Protein AF-A0A840VDK4-F1 (afdb_monomer)

Organism: NCBI:txid1303579

Nearest PDB structures (foldseek):
  3ctb-assembly1_A  TM=1.395E-01  e=4.332E+00  Homo sapiens

Foldseek 3Di:
DCPPVQQVCQFLLNLLLVLAEVPSVVSCVQLVVQLVQVLVVVCVVCVVVVVCPCVLVVQLVVLQVQLVVCCVPPPVSNVVSNVRSVVSPCVVVVVLVVLCCQFQNDDDNPAADAADTDPHDPLSSVSVVLLLVQLLDPPHFWKWFADPVRDTDTDDSQQCRTNHNSQLSDPALVSQQSRQGPVRDRRSTGMGGPDRSVVSSVVSVRDHHYPPPPCPPPVDPLVVLLVVLVPDPVLLVQDLPDPVVQLLVLLVSSQVVQQVVPDPVSDTDDSVVCSVVSNVSSVVSCCVVCVPPD

Structure (mmCIF, N/CA/C/O backbone):
data_AF-A0A840VDK4-F1
#
_entry.id   AF-A0A840VDK4-F1
#
loop_
_atom_site.group_PDB
_atom_site.id
_atom_site.type_symbol
_atom_site.label_atom_id
_atom_site.label_alt_id
_atom_site.label_comp_id
_atom_site.label_asym_id
_atom_site.label_entity_id
_atom_site.label_seq_id
_atom_site.pdbx_PDB_ins_code
_atom_site.Cartn_x
_atom_site.Cartn_y
_atom_site.Cartn_z
_atom_site.occupancy
_atom_site.B_iso_or_equiv
_atom_site.auth_seq_id
_atom_site.auth_comp_id
_atom_site.auth_asym_id
_atom_site.auth_atom_id
_atom_site.pdbx_PDB_model_num
ATOM 1 N N . MET A 1 1 ? -23.536 -19.120 -14.860 1.00 36.28 1 MET A N 1
ATOM 2 C CA . MET A 1 1 ? -23.080 -19.216 -13.453 1.00 36.28 1 MET A CA 1
ATOM 3 C C . MET A 1 1 ? -21.930 -18.242 -13.252 1.00 36.28 1 MET A C 1
ATOM 5 O O . MET A 1 1 ? -20.946 -18.317 -13.976 1.00 36.28 1 MET A O 1
ATOM 9 N N . ASN A 1 2 ? -22.108 -17.269 -12.362 1.00 38.69 2 ASN A N 1
ATOM 10 C CA . ASN A 1 2 ? -21.309 -16.045 -12.277 1.00 38.69 2 ASN A CA 1
ATOM 11 C C . ASN A 1 2 ? -19.956 -16.293 -11.571 1.00 38.69 2 ASN A C 1
ATOM 13 O O . ASN A 1 2 ? -19.758 -15.888 -10.430 1.00 38.69 2 ASN A O 1
ATOM 17 N N . GLN A 1 3 ? -19.019 -16.987 -12.233 1.00 46.91 3 GLN A N 1
ATOM 18 C CA . GLN A 1 3 ? -17.675 -17.254 -11.685 1.00 46.91 3 GLN A CA 1
ATOM 19 C C . GLN A 1 3 ? -16.910 -15.969 -11.325 1.00 46.91 3 GLN A C 1
ATOM 21 O O . GLN A 1 3 ? -16.051 -16.002 -10.453 1.00 46.91 3 GLN A O 1
ATOM 26 N N . ASN A 1 4 ? -17.245 -14.833 -11.946 1.00 50.72 4 ASN A N 1
ATOM 27 C CA . ASN A 1 4 ? -16.586 -13.557 -11.676 1.00 50.72 4 ASN A CA 1
ATOM 28 C C . ASN A 1 4 ? -16.914 -12.978 -10.291 1.00 50.72 4 ASN A C 1
ATOM 30 O O . ASN A 1 4 ? -16.043 -12.349 -9.708 1.00 50.72 4 ASN A O 1
ATOM 34 N N . GLY A 1 5 ? -18.118 -13.205 -9.747 1.00 53.62 5 GLY A N 1
ATOM 35 C CA . GLY A 1 5 ? -18.492 -12.677 -8.426 1.00 53.62 5 GLY A CA 1
ATOM 36 C C . GLY A 1 5 ? -17.757 -13.389 -7.289 1.00 53.62 5 GLY A C 1
ATOM 37 O O . GLY A 1 5 ? -17.122 -12.753 -6.456 1.00 53.62 5 GLY A O 1
ATOM 38 N N . HIS A 1 6 ? -17.747 -14.723 -7.336 1.00 54.97 6 HIS A N 1
ATOM 39 C CA . HIS A 1 6 ? -17.102 -15.563 -6.322 1.00 54.97 6 HIS A CA 1
ATOM 40 C C . HIS A 1 6 ? -15.566 -15.433 -6.319 1.00 54.97 6 HIS A C 1
ATOM 42 O O . HIS A 1 6 ? -14.905 -15.681 -5.312 1.00 54.97 6 HIS A O 1
ATOM 48 N N . ASP A 1 7 ? -14.989 -15.058 -7.463 1.00 62.62 7 ASP A N 1
ATOM 49 C CA . ASP A 1 7 ? -13.547 -14.894 -7.656 1.00 62.62 7 ASP A CA 1
ATOM 50 C C . ASP A 1 7 ? -13.057 -13.479 -7.292 1.00 62.62 7 ASP A C 1
ATOM 52 O O . ASP A 1 7 ? -11.864 -13.282 -7.059 1.00 62.62 7 ASP A O 1
ATOM 56 N N . ASP A 1 8 ? -13.957 -12.494 -7.217 1.00 71.69 8 ASP A N 1
ATOM 57 C CA . ASP A 1 8 ? -13.653 -11.143 -6.724 1.00 71.69 8 ASP A CA 1
ATOM 58 C C . ASP A 1 8 ? -13.652 -11.086 -5.185 1.00 71.69 8 ASP A C 1
ATOM 60 O O . ASP A 1 8 ? -12.862 -10.359 -4.573 1.00 71.69 8 ASP A O 1
ATOM 64 N N . ASP A 1 9 ? -14.452 -11.953 -4.549 1.00 77.31 9 ASP A N 1
ATOM 65 C CA . ASP A 1 9 ? -14.437 -12.196 -3.099 1.00 77.31 9 ASP A CA 1
ATOM 66 C C . ASP A 1 9 ? -13.070 -12.680 -2.595 1.00 77.31 9 ASP A C 1
ATOM 68 O O . ASP A 1 9 ? -12.662 -12.343 -1.486 1.00 77.31 9 ASP A O 1
ATOM 72 N N . ARG A 1 10 ? -12.322 -13.414 -3.431 1.00 84.56 10 ARG A N 1
ATOM 73 C CA . ARG A 1 10 ? -10.979 -13.939 -3.117 1.00 84.56 10 ARG A CA 1
ATOM 74 C C . ARG A 1 10 ? -9.855 -12.917 -3.281 1.00 84.56 10 ARG A C 1
ATOM 76 O O . ARG A 1 10 ? -8.683 -13.264 -3.116 1.00 84.56 10 ARG A O 1
ATOM 83 N N . SER A 1 11 ? -10.171 -11.676 -3.652 1.00 88.81 11 SER A N 1
ATOM 84 C CA . SER A 1 11 ? -9.159 -10.632 -3.798 1.00 88.81 11 SER A CA 1
ATOM 85 C C . SER A 1 11 ? -8.563 -10.246 -2.441 1.00 88.81 11 SER A C 1
ATOM 87 O O . SER A 1 11 ? -9.279 -10.055 -1.457 1.00 88.81 11 SER A O 1
ATOM 89 N N . ILE A 1 12 ? -7.238 -10.069 -2.387 1.00 89.81 12 ILE A N 1
ATOM 90 C CA . ILE A 1 12 ? -6.549 -9.654 -1.150 1.00 89.81 12 ILE A CA 1
ATOM 91 C C . ILE A 1 12 ? -7.095 -8.309 -0.666 1.00 89.81 12 ILE A C 1
ATOM 93 O O . ILE A 1 12 ? -7.246 -8.102 0.533 1.00 89.81 12 ILE A O 1
ATOM 97 N N . ARG A 1 13 ? -7.450 -7.410 -1.593 1.00 90.31 13 ARG A N 1
ATOM 98 C CA . ARG A 1 13 ? -8.100 -6.142 -1.256 1.00 90.31 13 ARG A CA 1
ATOM 99 C C . ARG A 1 13 ? -9.381 -6.370 -0.462 1.00 90.31 13 ARG A C 1
ATOM 101 O O . ARG A 1 13 ? -9.550 -5.752 0.577 1.00 90.31 13 ARG A O 1
ATOM 108 N N . ARG A 1 14 ? -10.271 -7.249 -0.924 1.00 88.50 14 ARG A N 1
ATOM 109 C CA . ARG A 1 14 ? -11.550 -7.486 -0.250 1.00 88.50 14 ARG A CA 1
ATOM 110 C C . ARG A 1 14 ? -11.379 -8.172 1.100 1.00 88.50 14 ARG A C 1
ATOM 112 O O . ARG A 1 14 ? -12.051 -7.796 2.053 1.00 88.50 14 ARG A O 1
ATOM 119 N N . ILE A 1 15 ? -10.421 -9.091 1.204 1.00 88.88 15 ILE A N 1
ATOM 120 C CA . ILE A 1 15 ? -10.015 -9.682 2.486 1.00 88.88 15 ILE A CA 1
ATOM 121 C C . ILE A 1 15 ? -9.507 -8.589 3.439 1.00 88.88 15 ILE A C 1
ATOM 123 O O . ILE A 1 15 ? -9.946 -8.533 4.582 1.00 88.88 15 ILE A O 1
ATOM 127 N N . ALA A 1 16 ? -8.653 -7.675 2.967 1.00 89.56 16 ALA A N 1
ATOM 128 C CA . ALA A 1 16 ? -8.166 -6.553 3.768 1.00 89.56 16 ALA A CA 1
ATOM 129 C C . ALA A 1 16 ? -9.306 -5.640 4.241 1.00 89.56 16 ALA A C 1
ATOM 131 O O . ALA A 1 16 ? -9.338 -5.290 5.415 1.00 89.56 16 ALA A O 1
ATOM 132 N N . LEU A 1 17 ? -10.269 -5.314 3.370 1.00 89.56 17 LEU A N 1
ATOM 133 C CA . LEU A 1 17 ? -11.439 -4.510 3.739 1.00 89.56 17 LEU A CA 1
ATOM 134 C C . LEU A 1 17 ? -12.231 -5.152 4.884 1.00 89.56 17 LEU A C 1
ATOM 136 O O . LEU A 1 17 ? -12.482 -4.495 5.888 1.00 89.56 17 LEU A O 1
ATOM 140 N N . ARG A 1 18 ? -12.529 -6.453 4.773 1.00 87.50 18 ARG A N 1
ATOM 141 C CA . ARG A 1 18 ? -13.252 -7.214 5.806 1.00 87.50 18 ARG A CA 1
ATOM 142 C C . ARG A 1 18 ? -12.497 -7.334 7.130 1.00 87.50 18 ARG A C 1
ATOM 144 O O . ARG A 1 18 ? -13.116 -7.587 8.154 1.00 87.50 18 ARG A O 1
ATOM 151 N N . ILE A 1 19 ? -11.168 -7.227 7.113 1.00 88.69 19 ILE A N 1
ATOM 152 C CA . ILE A 1 19 ? -10.330 -7.273 8.320 1.00 88.69 19 ILE A CA 1
ATOM 153 C C . ILE A 1 19 ? -10.254 -5.897 8.987 1.00 88.69 19 ILE A C 1
ATOM 155 O O . ILE A 1 19 ? -10.159 -5.820 10.212 1.00 88.69 19 ILE A O 1
ATOM 159 N N . LEU A 1 20 ? -10.267 -4.822 8.195 1.00 85.12 20 LEU A N 1
ATOM 160 C CA . LEU A 1 20 ? -10.193 -3.452 8.694 1.00 85.12 20 LEU A CA 1
ATOM 161 C C . LEU A 1 20 ? -11.472 -3.082 9.450 1.00 85.12 20 LEU A C 1
ATOM 163 O O . LEU A 1 20 ? -11.401 -2.784 10.643 1.00 85.12 20 LEU A O 1
ATOM 167 N N . ASN A 1 21 ? -12.633 -3.191 8.799 1.00 82.38 21 ASN A N 1
ATOM 168 C CA . ASN A 1 21 ? -13.921 -2.804 9.375 1.00 82.38 21 ASN A CA 1
ATOM 169 C C . ASN A 1 21 ? -15.040 -3.770 8.938 1.00 82.38 21 ASN A C 1
ATOM 171 O O . ASN A 1 21 ? -14.968 -4.372 7.867 1.00 82.38 21 ASN A O 1
ATOM 175 N N . GLU A 1 22 ? -16.070 -3.930 9.775 1.00 78.88 22 GLU A N 1
ATOM 176 C CA . GLU A 1 22 ? -17.309 -4.624 9.388 1.00 78.88 22 GLU A CA 1
ATOM 177 C C . GLU A 1 22 ? -18.075 -3.837 8.311 1.00 78.88 22 GLU A C 1
ATOM 179 O O . GLU A 1 22 ? -18.712 -4.441 7.446 1.00 78.88 22 GLU A O 1
ATOM 184 N N . ASP A 1 23 ? -17.990 -2.503 8.341 1.00 79.50 23 ASP A N 1
ATOM 185 C CA . ASP A 1 23 ? -18.499 -1.635 7.283 1.00 79.50 23 ASP A CA 1
ATOM 186 C C . ASP A 1 23 ? -17.480 -1.560 6.134 1.00 79.50 23 ASP A C 1
ATOM 188 O O . ASP A 1 23 ? -16.422 -0.931 6.247 1.00 79.50 23 ASP A O 1
ATOM 192 N N . GLU A 1 24 ? -17.789 -2.226 5.014 1.00 78.62 24 GLU A N 1
ATOM 193 C CA . GLU A 1 24 ? -16.913 -2.231 3.840 1.00 78.62 24 GLU A CA 1
ATOM 194 C C . GLU A 1 24 ? -16.662 -0.815 3.292 1.00 78.62 24 GLU A C 1
ATOM 196 O O . GLU A 1 24 ? -15.597 -0.599 2.714 1.00 78.62 24 GLU A O 1
ATOM 201 N N . ASP A 1 25 ? -17.586 0.139 3.444 1.00 79.12 25 ASP A N 1
ATOM 202 C CA . ASP A 1 25 ? -17.423 1.487 2.887 1.00 79.12 25 ASP A CA 1
ATOM 203 C C . ASP A 1 25 ? -16.437 2.322 3.713 1.00 79.12 25 ASP A C 1
ATOM 205 O O . ASP A 1 25 ? -15.546 2.960 3.148 1.00 79.12 25 ASP A O 1
ATOM 209 N N . GLU A 1 26 ? -16.505 2.227 5.042 1.00 78.00 26 GLU A N 1
ATOM 210 C CA . GLU A 1 26 ? -15.540 2.866 5.947 1.00 78.00 26 GLU A CA 1
ATOM 211 C C . GLU A 1 26 ? -14.143 2.242 5.792 1.00 78.00 26 GLU A C 1
ATOM 213 O O . GLU A 1 26 ? -13.147 2.955 5.649 1.00 78.00 26 GLU A O 1
ATOM 218 N N . ALA A 1 27 ? -14.062 0.907 5.696 1.00 83.19 27 ALA A N 1
ATOM 219 C CA . ALA A 1 27 ? -12.805 0.222 5.392 1.00 83.19 27 ALA A CA 1
ATOM 220 C C . ALA A 1 27 ? -12.217 0.660 4.042 1.00 83.19 27 ALA A C 1
ATOM 222 O O . ALA A 1 27 ? -10.995 0.745 3.893 1.00 83.19 27 ALA A O 1
ATOM 223 N N . ARG A 1 28 ? -13.065 0.911 3.033 1.00 85.88 28 ARG A N 1
ATOM 224 C CA . ARG A 1 28 ? -12.618 1.393 1.718 1.00 85.88 28 ARG A CA 1
ATOM 225 C C . ARG A 1 28 ? -12.066 2.798 1.815 1.00 85.88 28 ARG A C 1
ATOM 227 O O . ARG A 1 28 ? -11.032 3.050 1.203 1.00 85.88 28 ARG A O 1
ATOM 234 N N . GLU A 1 29 ? -12.735 3.688 2.533 1.00 83.81 29 GLU A N 1
ATOM 235 C CA . GLU A 1 29 ? -12.277 5.061 2.723 1.00 83.81 29 GLU A CA 1
ATOM 236 C C . GLU A 1 29 ? -10.923 5.092 3.439 1.00 83.81 29 GLU A C 1
ATOM 238 O O . GLU A 1 29 ? -9.973 5.677 2.917 1.00 83.81 29 GLU A O 1
ATOM 243 N N . GLU A 1 30 ? -10.792 4.368 4.554 1.00 82.81 30 GLU A N 1
ATOM 244 C CA . GLU A 1 30 ? -9.543 4.289 5.312 1.00 82.81 30 GLU A CA 1
ATOM 245 C C . GLU A 1 30 ? -8.408 3.685 4.474 1.00 82.81 30 GLU A C 1
ATOM 247 O O . GLU A 1 30 ? -7.331 4.274 4.349 1.00 82.81 30 GLU A O 1
ATOM 252 N N . LEU A 1 31 ? -8.651 2.539 3.827 1.00 88.50 31 LEU A N 1
ATOM 253 C CA . LEU A 1 31 ? -7.648 1.885 2.990 1.00 88.50 31 LEU A CA 1
ATOM 254 C C . LEU A 1 31 ? -7.236 2.765 1.805 1.00 88.50 31 LEU A C 1
ATOM 256 O O . LEU A 1 31 ? -6.051 2.846 1.481 1.00 88.50 31 LEU A O 1
ATOM 260 N N . ASN A 1 32 ? -8.192 3.426 1.151 1.00 89.81 32 ASN A N 1
ATOM 261 C CA . ASN A 1 32 ? -7.889 4.326 0.046 1.00 89.81 32 ASN A CA 1
ATOM 262 C C . ASN A 1 32 ? -7.089 5.535 0.538 1.00 89.81 32 ASN A C 1
ATOM 264 O O . ASN A 1 32 ? -6.129 5.898 -0.129 1.00 89.81 32 ASN A O 1
ATOM 268 N N . ASN A 1 33 ? -7.408 6.119 1.698 1.00 86.31 33 ASN A N 1
ATOM 269 C CA . ASN A 1 33 ? -6.654 7.242 2.259 1.00 86.31 33 ASN A CA 1
ATOM 270 C C . ASN A 1 33 ? -5.188 6.868 2.541 1.00 86.31 33 ASN A C 1
ATOM 272 O O . ASN A 1 33 ? -4.270 7.595 2.153 1.00 86.31 33 ASN A O 1
ATOM 276 N N . ILE A 1 34 ? -4.951 5.687 3.124 1.00 88.50 34 ILE A N 1
ATOM 277 C CA . ILE A 1 34 ? -3.597 5.153 3.337 1.00 88.50 34 ILE A CA 1
ATOM 278 C C . ILE A 1 34 ? -2.874 4.991 1.996 1.00 88.50 34 ILE A C 1
ATOM 280 O O . ILE A 1 34 ? -1.733 5.428 1.837 1.00 88.50 34 ILE A O 1
ATOM 284 N N . ILE A 1 35 ? -3.534 4.376 1.012 1.00 89.56 35 ILE A N 1
ATOM 285 C CA . ILE A 1 35 ? -2.950 4.128 -0.309 1.00 89.56 35 ILE A CA 1
ATOM 286 C C . ILE A 1 35 ? -2.654 5.435 -1.038 1.00 89.56 35 ILE A C 1
ATOM 288 O O . ILE A 1 35 ? -1.570 5.547 -1.594 1.00 89.56 35 ILE A O 1
ATOM 292 N N . TYR A 1 36 ? -3.563 6.410 -1.015 1.00 88.06 36 TYR A N 1
ATOM 293 C CA . TYR A 1 36 ? -3.369 7.717 -1.639 1.00 88.06 36 TYR A CA 1
ATOM 294 C C . TYR A 1 36 ? -2.237 8.489 -0.978 1.00 88.06 36 TYR A C 1
ATOM 296 O O . TYR A 1 36 ? -1.411 9.063 -1.674 1.00 88.06 36 TYR A O 1
ATOM 304 N N . SER A 1 37 ? -2.141 8.446 0.349 1.00 85.69 37 SER A N 1
ATOM 305 C CA . SER A 1 37 ? -1.054 9.103 1.076 1.00 85.69 37 SER A CA 1
ATOM 306 C C . SER A 1 37 ? 0.307 8.485 0.726 1.00 85.69 37 SER A C 1
ATOM 308 O O . SER A 1 37 ? 1.290 9.192 0.498 1.00 85.69 37 SER A O 1
ATOM 310 N N . VAL A 1 38 ? 0.374 7.152 0.625 1.00 85.75 38 VAL A N 1
ATOM 311 C CA . VAL A 1 38 ? 1.584 6.450 0.173 1.00 85.75 38 VAL A CA 1
ATOM 312 C C . VAL A 1 38 ? 1.862 6.741 -1.299 1.00 85.75 38 VAL A C 1
ATOM 314 O O . VAL A 1 38 ? 3.006 7.023 -1.646 1.00 85.75 38 VAL A O 1
ATOM 317 N N . GLU A 1 39 ? 0.842 6.710 -2.154 1.00 86.12 39 GLU A N 1
ATOM 318 C CA . GLU A 1 39 ? 0.943 7.041 -3.571 1.00 86.12 39 GLU A CA 1
ATOM 319 C C . GLU A 1 39 ? 1.494 8.448 -3.761 1.00 86.12 39 GLU A C 1
ATOM 321 O O . GLU A 1 39 ? 2.455 8.580 -4.500 1.00 86.12 39 GLU A O 1
ATOM 326 N N . ASP A 1 40 ? 0.975 9.460 -3.074 1.00 85.25 40 ASP A N 1
ATOM 327 C CA . ASP A 1 40 ? 1.432 10.847 -3.179 1.00 85.25 40 ASP A CA 1
ATOM 328 C C . ASP A 1 40 ? 2.905 10.989 -2.760 1.00 85.25 40 ASP A C 1
ATOM 330 O O . ASP A 1 40 ? 3.743 11.506 -3.506 1.00 85.25 40 ASP A O 1
ATOM 334 N N . SER A 1 41 ? 3.281 10.382 -1.627 1.00 81.38 41 SER A N 1
ATOM 335 C CA . SER A 1 41 ? 4.678 10.360 -1.167 1.00 81.38 41 SER A CA 1
ATOM 336 C C . SER A 1 41 ? 5.625 9.671 -2.163 1.00 81.38 41 SER A C 1
ATOM 338 O O . SER A 1 41 ? 6.776 10.080 -2.362 1.00 81.38 41 SER A O 1
ATOM 340 N N . VAL A 1 42 ? 5.132 8.621 -2.822 1.00 81.69 42 VAL A N 1
ATOM 341 C CA . VAL A 1 42 ? 5.838 7.878 -3.862 1.00 81.69 42 VAL A CA 1
ATOM 342 C C . VAL A 1 42 ? 5.854 8.672 -5.164 1.00 81.69 42 VAL A C 1
ATOM 344 O O . VAL A 1 42 ? 6.875 8.678 -5.847 1.00 81.69 42 VAL A O 1
ATOM 347 N N . GLN A 1 43 ? 4.777 9.364 -5.517 1.00 74.00 43 GLN A N 1
ATOM 348 C CA . GLN A 1 43 ? 4.641 10.179 -6.716 1.00 74.00 43 GLN A CA 1
ATOM 349 C C . GLN A 1 43 ? 5.633 11.332 -6.699 1.00 74.00 43 GLN A C 1
ATOM 351 O O . GLN A 1 43 ? 6.337 11.506 -7.680 1.00 74.00 43 GLN A O 1
ATOM 356 N N . LEU A 1 44 ? 5.827 12.022 -5.577 1.00 66.62 44 LEU A N 1
ATOM 357 C CA . LEU A 1 44 ? 6.891 13.026 -5.429 1.00 66.62 44 LEU A CA 1
ATOM 358 C C . LEU A 1 44 ? 8.290 12.456 -5.724 1.00 66.62 44 LEU A C 1
ATOM 360 O O . LEU A 1 44 ? 9.097 13.068 -6.426 1.00 66.62 44 LEU A O 1
ATOM 364 N N . ARG A 1 45 ? 8.575 11.240 -5.244 1.00 69.50 45 ARG A N 1
ATOM 365 C CA . ARG A 1 45 ? 9.861 10.563 -5.473 1.00 69.50 45 ARG A CA 1
ATOM 366 C C . ARG A 1 45 ? 9.977 9.972 -6.882 1.00 69.50 45 ARG A C 1
ATOM 368 O O . ARG A 1 45 ? 11.081 9.897 -7.414 1.00 69.50 45 ARG A O 1
ATOM 375 N N . THR A 1 46 ? 8.866 9.550 -7.482 1.00 64.19 46 THR A N 1
ATOM 376 C CA . THR A 1 46 ? 8.792 8.961 -8.830 1.00 64.19 46 THR A CA 1
ATOM 377 C C . THR A 1 46 ? 8.603 9.996 -9.927 1.00 64.19 46 THR A C 1
ATOM 379 O O . THR A 1 46 ? 8.969 9.698 -11.054 1.00 64.19 46 THR A O 1
ATOM 382 N N . ALA A 1 47 ? 8.142 11.212 -9.631 1.00 58.62 47 ALA A N 1
ATOM 383 C CA . ALA A 1 47 ? 8.039 12.332 -10.565 1.00 58.62 47 ALA A CA 1
ATOM 384 C C . ALA A 1 47 ? 9.415 12.681 -11.140 1.00 58.62 47 ALA A C 1
ATOM 386 O O . ALA A 1 47 ? 9.557 12.911 -12.339 1.00 58.62 47 ALA A O 1
ATOM 387 N N . VAL A 1 48 ? 10.454 12.573 -10.305 1.00 55.03 48 VAL A N 1
ATOM 388 C CA . VAL A 1 48 ? 11.859 12.668 -10.720 1.00 55.03 48 VAL A CA 1
ATOM 389 C C . VAL A 1 48 ? 12.232 11.608 -11.765 1.00 55.03 48 VAL A C 1
ATOM 391 O O . VAL A 1 48 ? 13.114 11.873 -12.568 1.00 55.03 48 VAL A O 1
ATOM 394 N N . TYR A 1 49 ? 11.563 10.446 -11.782 1.00 53.16 49 TYR A N 1
ATOM 395 C CA . TYR A 1 49 ? 11.831 9.308 -12.676 1.00 53.16 49 TYR A CA 1
ATOM 396 C C . TYR A 1 49 ? 10.823 9.157 -13.840 1.00 53.16 49 TYR A C 1
ATOM 398 O O . TYR A 1 49 ? 11.155 8.558 -14.864 1.00 53.16 49 TYR A O 1
ATOM 406 N N . SER A 1 50 ? 9.592 9.669 -13.715 1.00 54.16 50 SER A N 1
ATOM 407 C CA . SER A 1 50 ? 8.528 9.565 -14.727 1.00 54.16 50 SER A CA 1
ATOM 408 C C . SER A 1 50 ? 8.685 10.611 -15.832 1.00 54.16 50 SER A C 1
ATOM 410 O O . SER A 1 50 ? 8.542 10.271 -17.007 1.00 54.16 50 SER A O 1
ATOM 412 N N . TRP A 1 51 ? 9.116 11.831 -15.488 1.00 47.34 51 TRP A N 1
ATOM 413 C CA . TRP A 1 51 ? 9.566 12.842 -16.458 1.00 47.34 51 TRP A CA 1
ATOM 414 C C . TRP A 1 51 ? 10.825 12.407 -17.216 1.00 47.34 51 TRP A C 1
ATOM 416 O O . TRP A 1 51 ? 11.125 12.912 -18.297 1.00 47.34 51 TRP A O 1
ATOM 426 N N . SER A 1 52 ? 11.548 11.421 -16.689 1.00 55.06 52 SER A N 1
ATOM 427 C CA . SER A 1 52 ? 12.758 10.903 -17.306 1.00 55.06 52 SER A CA 1
ATOM 428 C C . SER A 1 52 ? 12.500 9.885 -18.412 1.00 55.06 52 SER A C 1
ATOM 430 O O . SER A 1 52 ? 13.414 9.609 -19.170 1.00 55.06 52 SER A O 1
ATOM 432 N N . PHE A 1 53 ? 11.305 9.299 -18.548 1.00 59.59 53 PHE A N 1
ATOM 433 C CA . PHE A 1 53 ? 11.076 8.244 -19.546 1.00 59.59 53 PHE A CA 1
ATOM 434 C C . PHE A 1 53 ? 11.274 8.711 -21.006 1.00 59.59 53 PHE A C 1
ATOM 436 O O . PHE A 1 53 ? 12.018 8.050 -21.732 1.00 59.59 53 PHE A O 1
ATOM 443 N N . PRO A 1 54 ? 10.706 9.853 -21.456 1.00 61.53 54 PRO A N 1
ATOM 444 C CA . PRO A 1 54 ? 11.026 10.397 -22.777 1.00 61.53 54 PRO A CA 1
ATOM 445 C C . PRO A 1 54 ? 12.489 10.852 -22.869 1.00 61.53 54 PRO A C 1
ATOM 447 O O . PRO A 1 54 ? 13.139 10.586 -23.872 1.00 61.53 54 PRO A O 1
ATOM 450 N N . VAL A 1 55 ? 13.054 11.437 -21.808 1.00 66.50 55 VAL A N 1
ATOM 451 C CA . VAL A 1 55 ? 14.478 11.825 -21.730 1.00 66.50 55 VAL A CA 1
ATOM 452 C C . VAL A 1 55 ? 15.393 10.602 -21.939 1.00 66.50 55 VAL A C 1
ATOM 454 O O . VAL A 1 55 ? 16.338 10.646 -22.722 1.00 66.50 55 VAL A O 1
ATOM 457 N N . PHE A 1 56 ? 15.073 9.465 -21.329 1.00 69.25 56 PHE A N 1
ATOM 458 C CA . PHE A 1 56 ? 15.835 8.221 -21.426 1.00 69.25 56 PHE A CA 1
ATOM 459 C C . PHE A 1 56 ? 15.757 7.541 -22.788 1.00 69.25 56 PHE A C 1
ATOM 461 O O . PHE A 1 56 ? 16.568 6.663 -23.052 1.00 69.25 56 PHE A O 1
ATOM 468 N N . ILE A 1 57 ? 14.802 7.901 -23.642 1.00 74.75 57 ILE A N 1
ATOM 469 C CA . ILE A 1 57 ? 14.704 7.356 -25.002 1.00 74.75 57 ILE A CA 1
ATOM 470 C C . ILE A 1 57 ? 15.276 8.361 -26.002 1.00 74.75 57 ILE A C 1
ATOM 472 O O . ILE A 1 57 ? 16.065 7.993 -26.870 1.00 74.75 57 ILE A O 1
ATOM 476 N N . ILE A 1 58 ? 14.927 9.638 -25.846 1.00 83.12 58 ILE A N 1
ATOM 477 C CA . ILE A 1 58 ? 15.285 10.709 -26.774 1.00 83.12 58 ILE A CA 1
ATOM 478 C C . ILE A 1 58 ? 16.781 11.020 -26.702 1.00 83.12 58 ILE A C 1
ATOM 480 O O . ILE A 1 58 ? 17.418 11.089 -27.748 1.00 83.12 58 ILE A O 1
ATOM 484 N N . PHE A 1 59 ? 17.372 11.170 -25.509 1.00 83.62 59 PHE A N 1
ATOM 485 C CA . PHE A 1 59 ? 18.783 11.562 -25.400 1.00 83.62 59 PHE A CA 1
ATOM 486 C C . PHE A 1 59 ? 19.762 10.480 -25.879 1.00 83.62 59 PHE A C 1
ATOM 488 O O . PHE A 1 59 ? 20.650 10.829 -26.657 1.00 83.62 59 PHE A O 1
ATOM 495 N N . PRO A 1 60 ? 19.621 9.183 -25.524 1.00 85.12 60 PRO A N 1
ATOM 496 C CA . PRO A 1 60 ? 20.464 8.150 -26.121 1.00 85.12 60 PRO A CA 1
ATOM 497 C C . PRO A 1 60 ? 20.302 8.076 -27.637 1.00 85.12 60 PRO A C 1
ATOM 499 O O . PRO A 1 60 ? 21.301 8.046 -28.344 1.00 85.12 60 PRO A O 1
ATOM 502 N N . ALA A 1 61 ? 19.067 8.107 -28.151 1.00 86.94 61 ALA A N 1
ATOM 503 C CA . ALA A 1 61 ? 18.829 8.052 -29.592 1.00 86.94 61 ALA A CA 1
ATOM 504 C C . ALA A 1 61 ? 19.456 9.253 -30.319 1.00 86.94 61 ALA A C 1
ATOM 506 O O . ALA A 1 61 ? 20.125 9.078 -31.336 1.00 86.94 61 ALA A O 1
ATOM 507 N N . LEU A 1 62 ? 19.307 10.460 -29.767 1.00 90.56 62 LEU A N 1
ATOM 508 C CA . LEU A 1 62 ? 19.900 11.682 -30.303 1.00 90.56 62 LEU A CA 1
ATOM 509 C C . LEU A 1 62 ? 21.433 11.611 -30.306 1.00 90.56 62 LEU A C 1
ATOM 511 O O . LEU A 1 62 ? 22.052 11.874 -31.335 1.00 90.56 62 LEU A O 1
ATOM 515 N N . PHE A 1 63 ? 22.053 11.225 -29.186 1.00 90.06 63 PHE A N 1
ATOM 516 C CA . PHE A 1 63 ? 23.508 11.083 -29.105 1.00 90.06 63 PHE A CA 1
ATOM 517 C C . PHE A 1 63 ? 24.036 9.983 -30.023 1.00 90.06 63 PHE A C 1
ATOM 519 O O . PHE A 1 63 ? 25.112 10.132 -30.592 1.00 90.06 63 PHE A O 1
ATOM 526 N N . TRP A 1 64 ? 23.273 8.913 -30.229 1.00 90.50 64 TRP A N 1
ATOM 527 C CA . TRP A 1 64 ? 23.639 7.858 -31.163 1.00 90.50 64 TRP A CA 1
ATOM 528 C C . TRP A 1 64 ? 23.621 8.346 -32.620 1.00 90.50 64 TRP A C 1
ATOM 530 O O . TRP A 1 64 ? 24.575 8.108 -33.359 1.00 90.50 64 TRP A O 1
ATOM 540 N N . VAL A 1 65 ? 22.599 9.115 -33.016 1.00 90.50 65 VAL A N 1
ATOM 541 C CA . VAL A 1 65 ? 22.540 9.759 -34.342 1.00 90.50 65 VAL A CA 1
ATOM 542 C C . VAL A 1 65 ? 23.699 10.745 -34.530 1.00 90.50 65 VAL A C 1
ATOM 544 O O . VAL A 1 65 ? 24.352 10.727 -35.574 1.00 90.50 65 VAL A O 1
ATOM 547 N N . LEU A 1 66 ? 24.003 11.557 -33.511 1.00 90.25 66 LEU A N 1
ATOM 548 C CA . LEU A 1 66 ? 25.142 12.482 -33.525 1.00 90.25 66 LEU A CA 1
ATOM 549 C C . LEU A 1 66 ? 26.489 11.753 -33.596 1.00 90.25 66 LEU A C 1
ATOM 551 O O . LEU A 1 66 ? 27.407 12.232 -34.257 1.00 90.25 66 LEU A O 1
ATOM 555 N N . ALA A 1 67 ? 26.626 10.590 -32.957 1.00 89.75 67 ALA A N 1
ATOM 556 C CA . ALA A 1 67 ? 27.841 9.781 -33.027 1.00 89.75 67 ALA A CA 1
ATOM 557 C C . ALA A 1 67 ? 28.100 9.271 -34.453 1.00 89.75 67 ALA A C 1
ATOM 559 O O . ALA A 1 67 ? 29.221 9.368 -34.950 1.00 89.75 67 ALA A O 1
ATOM 560 N N . ILE A 1 68 ? 27.056 8.790 -35.136 1.00 89.19 68 ILE A N 1
ATOM 561 C CA . ILE A 1 68 ? 27.154 8.295 -36.517 1.00 89.19 68 ILE A CA 1
ATOM 562 C C . ILE A 1 68 ? 27.499 9.431 -37.483 1.00 89.19 68 ILE A C 1
ATOM 564 O O . ILE A 1 68 ? 28.398 9.275 -38.308 1.00 89.19 68 ILE A O 1
ATOM 568 N N . SER A 1 69 ? 26.827 10.580 -37.365 1.00 87.12 69 SER A N 1
ATOM 569 C CA . SER A 1 69 ? 27.059 11.725 -38.254 1.00 87.12 69 SER A CA 1
ATOM 570 C C . SER A 1 69 ? 28.408 12.406 -38.023 1.00 87.12 69 SER A C 1
ATOM 572 O O . SER A 1 69 ? 29.006 12.936 -38.955 1.00 87.12 69 SER A O 1
ATOM 574 N N . SER A 1 70 ? 28.923 12.389 -36.792 1.00 87.44 70 SER A N 1
ATOM 575 C CA . SER A 1 70 ? 30.231 12.972 -36.482 1.00 87.44 70 SER A CA 1
ATOM 576 C C . SER A 1 70 ? 31.393 12.030 -36.775 1.00 87.44 70 SER A C 1
ATOM 578 O O . SER A 1 70 ? 32.494 12.522 -37.004 1.00 87.44 70 SER A O 1
ATOM 580 N N . TRP A 1 71 ? 31.187 10.711 -36.870 1.00 82.44 71 TRP A N 1
ATOM 581 C CA . TRP A 1 71 ? 32.258 9.779 -37.248 1.00 82.44 71 TRP A CA 1
ATOM 582 C C . TRP A 1 71 ? 32.835 10.049 -38.639 1.00 82.44 71 TRP A C 1
ATOM 584 O O . TRP A 1 71 ? 34.026 9.822 -38.853 1.00 82.44 71 TRP A O 1
ATOM 594 N N . THR A 1 72 ? 32.016 10.566 -39.558 1.00 82.12 72 THR A N 1
ATOM 595 C CA . THR A 1 72 ? 32.448 10.957 -40.907 1.00 82.12 72 THR A CA 1
ATOM 596 C C . THR A 1 72 ? 33.219 12.279 -40.934 1.00 82.12 72 THR A C 1
ATOM 598 O O . THR A 1 72 ? 33.935 12.532 -41.895 1.00 82.12 72 THR A O 1
ATOM 601 N N . LEU A 1 73 ? 33.085 13.119 -39.900 1.00 81.44 73 LEU A N 1
ATOM 602 C CA . LEU A 1 73 ? 33.704 14.449 -39.809 1.00 81.44 73 LEU A CA 1
ATOM 603 C C . LEU A 1 73 ? 34.931 14.447 -38.885 1.00 81.44 73 LEU A C 1
ATOM 605 O O . LEU A 1 73 ? 36.026 14.821 -39.291 1.00 81.44 73 LEU A O 1
ATOM 609 N N . LEU A 1 74 ? 34.752 14.014 -37.635 1.00 87.75 74 LEU A N 1
ATOM 610 C CA . LEU A 1 74 ? 35.780 13.935 -36.601 1.00 87.75 74 LEU A CA 1
ATOM 611 C C . LEU A 1 74 ? 35.549 12.710 -35.710 1.00 87.75 74 LEU A C 1
ATOM 613 O O . LEU A 1 74 ? 34.624 12.648 -34.898 1.00 87.75 74 LEU A O 1
ATOM 617 N N . ARG A 1 75 ? 36.484 11.760 -35.781 1.00 85.00 75 ARG A N 1
ATOM 618 C CA . ARG A 1 75 ? 36.419 10.495 -35.036 1.00 85.00 75 ARG A CA 1
ATOM 619 C C . ARG A 1 75 ? 36.375 10.672 -33.512 1.00 85.00 75 ARG A C 1
ATOM 621 O O . ARG A 1 75 ? 35.753 9.868 -32.824 1.00 85.00 75 ARG A O 1
ATOM 628 N N . THR A 1 76 ? 37.006 11.720 -32.982 1.00 88.75 76 THR A N 1
ATOM 629 C CA . THR A 1 76 ? 36.995 12.056 -31.547 1.00 88.75 76 THR A CA 1
ATOM 630 C C . THR A 1 76 ? 35.612 12.485 -31.062 1.00 88.75 76 THR A C 1
ATOM 632 O O . THR A 1 76 ? 35.160 11.995 -30.030 1.00 88.75 76 THR A O 1
ATOM 635 N N . LEU A 1 77 ? 34.912 13.334 -31.822 1.00 85.81 77 LEU A N 1
ATOM 636 C CA . LEU A 1 77 ? 33.544 13.761 -31.509 1.00 85.81 77 LEU A CA 1
ATOM 637 C C . LEU A 1 77 ? 32.563 12.582 -31.568 1.00 85.81 77 LEU A C 1
ATOM 639 O O . LEU A 1 77 ? 31.759 12.423 -30.651 1.00 85.81 77 LEU A O 1
ATOM 643 N N . GLY A 1 78 ? 32.708 11.702 -32.566 1.00 86.38 78 GLY A N 1
ATOM 644 C CA . GLY A 1 78 ? 31.923 10.464 -32.664 1.00 86.38 78 GLY A CA 1
ATOM 645 C C . GLY A 1 78 ? 32.048 9.579 -31.425 1.00 86.38 78 GLY A C 1
ATOM 646 O O . GLY A 1 78 ? 31.043 9.153 -30.857 1.00 86.38 78 GLY A O 1
ATOM 647 N N . ASN A 1 79 ? 33.275 9.378 -30.936 1.00 90.12 79 ASN A N 1
ATOM 648 C CA . ASN A 1 79 ? 33.519 8.589 -29.727 1.00 90.12 79 ASN A CA 1
ATOM 649 C C . ASN A 1 79 ? 32.914 9.232 -28.464 1.00 90.12 79 ASN A C 1
ATOM 651 O O . ASN A 1 79 ? 32.390 8.513 -27.613 1.00 90.12 79 ASN A O 1
ATOM 655 N N . ILE A 1 80 ? 32.960 10.565 -28.336 1.00 90.75 80 ILE A N 1
ATOM 656 C CA . ILE A 1 80 ? 32.366 11.287 -27.196 1.00 90.75 80 ILE A CA 1
ATOM 657 C C . ILE A 1 80 ? 30.844 11.117 -27.190 1.00 90.75 80 ILE A C 1
ATOM 659 O O . ILE A 1 80 ? 30.275 10.739 -26.166 1.00 90.75 80 ILE A O 1
ATOM 663 N N . PHE A 1 81 ? 30.174 11.342 -28.324 1.00 90.06 81 PHE A N 1
ATOM 664 C CA . PHE A 1 81 ? 28.721 11.171 -28.414 1.00 90.06 81 PHE A CA 1
ATOM 665 C C . PHE A 1 81 ? 28.292 9.719 -28.191 1.00 90.06 81 PHE A C 1
ATOM 667 O O . PHE A 1 81 ? 27.300 9.469 -27.507 1.00 90.06 81 PHE A O 1
ATOM 674 N N . PHE A 1 82 ? 29.071 8.754 -28.684 1.00 89.06 82 PHE A N 1
ATOM 675 C CA . PHE A 1 82 ? 28.828 7.341 -28.412 1.00 89.06 82 PHE A CA 1
ATOM 676 C C . PHE A 1 82 ? 28.914 7.022 -26.910 1.00 89.06 82 PHE A C 1
ATOM 678 O O . PHE A 1 82 ? 28.020 6.369 -26.367 1.00 89.06 82 PHE A O 1
ATOM 685 N N . LEU A 1 83 ? 29.938 7.531 -26.215 1.00 90.12 83 LEU A N 1
ATOM 686 C CA . LEU A 1 83 ? 30.079 7.373 -24.764 1.00 90.12 83 LEU A CA 1
ATOM 687 C C . LEU A 1 83 ? 28.892 7.998 -24.010 1.00 90.12 83 LEU A C 1
ATOM 689 O O . LEU A 1 83 ? 28.339 7.374 -23.106 1.00 90.12 83 LEU A O 1
ATOM 693 N N . MET A 1 84 ? 28.461 9.199 -24.409 1.00 88.38 84 MET A N 1
ATOM 694 C CA . MET A 1 84 ? 27.301 9.878 -23.818 1.00 88.38 84 MET A CA 1
ATOM 695 C C . MET A 1 84 ? 26.008 9.084 -24.028 1.00 88.38 84 MET A C 1
ATOM 697 O O . MET A 1 84 ? 25.237 8.908 -23.087 1.00 88.38 84 MET A O 1
ATOM 701 N N . SER A 1 85 ? 25.801 8.524 -25.224 1.00 87.94 85 SER A N 1
ATOM 702 C CA . SER A 1 85 ? 24.679 7.621 -25.499 1.00 87.94 85 SER A CA 1
ATOM 703 C C . SER A 1 85 ? 24.703 6.396 -24.583 1.00 87.94 85 SER A C 1
ATOM 705 O O . SER A 1 85 ? 23.669 6.025 -24.024 1.00 87.94 85 SER A O 1
ATOM 707 N N . ALA A 1 86 ? 25.871 5.767 -24.414 1.00 87.88 86 ALA A N 1
ATOM 708 C CA . ALA A 1 86 ? 26.026 4.605 -23.546 1.00 87.88 86 ALA A CA 1
ATOM 709 C C . ALA A 1 86 ? 25.730 4.950 -22.075 1.00 87.88 86 ALA A C 1
ATOM 711 O O . ALA A 1 86 ? 25.002 4.215 -21.410 1.00 87.88 86 ALA A O 1
ATOM 712 N N . LEU A 1 87 ? 26.216 6.094 -21.582 1.00 87.88 87 LEU A N 1
ATOM 713 C CA . LEU A 1 87 ? 25.930 6.580 -20.228 1.00 87.88 87 LEU A CA 1
ATOM 714 C C . LEU A 1 87 ? 24.438 6.869 -20.023 1.00 87.88 87 LEU A C 1
ATOM 716 O O . LEU A 1 87 ? 23.862 6.436 -19.025 1.00 87.88 87 LEU A O 1
ATOM 720 N N . CYS A 1 88 ? 23.782 7.537 -20.976 1.00 85.19 88 CYS A N 1
ATOM 721 C CA . CYS A 1 88 ? 22.348 7.803 -20.891 1.00 85.19 88 CYS A CA 1
ATOM 722 C C . CYS A 1 88 ? 21.518 6.507 -20.907 1.00 85.19 88 CYS A C 1
ATOM 724 O O . CYS A 1 88 ? 20.521 6.418 -20.191 1.00 85.19 88 CYS A O 1
ATOM 726 N N . ALA A 1 89 ? 21.953 5.478 -21.641 1.00 82.38 89 ALA A N 1
ATOM 727 C CA . ALA A 1 89 ? 21.302 4.167 -21.658 1.00 82.38 89 ALA A CA 1
ATOM 728 C C . ALA A 1 89 ? 21.425 3.394 -20.326 1.00 82.38 89 ALA A C 1
ATOM 730 O O . ALA A 1 89 ? 20.626 2.493 -20.064 1.00 82.38 89 ALA A O 1
ATOM 731 N N . LEU A 1 90 ? 22.379 3.749 -19.455 1.00 84.19 90 LEU A N 1
ATOM 732 C CA . LEU A 1 90 ? 22.519 3.162 -18.116 1.00 84.19 90 LEU A CA 1
ATOM 733 C C . LEU A 1 90 ? 21.584 3.797 -17.073 1.00 84.19 90 LEU A C 1
ATOM 735 O O . LEU A 1 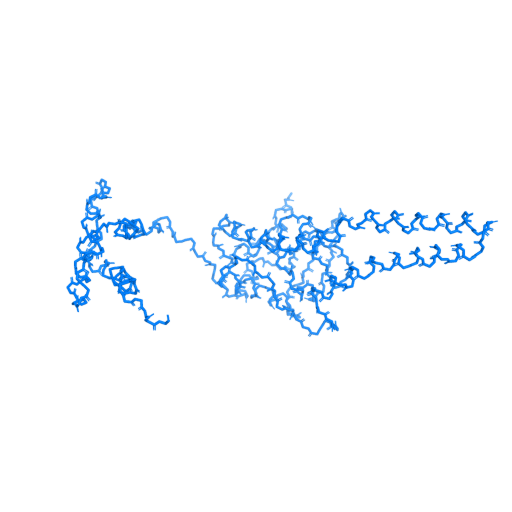90 ? 21.309 3.178 -16.042 1.00 84.19 90 LEU A O 1
ATOM 739 N N . LEU A 1 91 ? 21.050 4.997 -17.321 1.00 81.94 91 LEU A N 1
ATOM 740 C CA . LEU A 1 91 ? 20.186 5.696 -16.362 1.00 81.94 91 LEU A CA 1
ATOM 741 C C . LEU A 1 91 ? 18.879 4.939 -16.035 1.00 81.94 91 LEU A C 1
ATOM 743 O O . LEU A 1 91 ? 18.543 4.854 -14.851 1.00 81.94 91 LEU A O 1
ATOM 747 N N . PRO A 1 92 ? 18.163 4.313 -16.995 1.00 77.31 92 PRO A N 1
ATOM 748 C CA . PRO A 1 92 ? 16.993 3.484 -16.686 1.00 77.31 92 PRO A CA 1
ATOM 749 C C . PRO A 1 92 ? 17.326 2.279 -15.805 1.00 77.31 92 PRO A C 1
ATOM 751 O O . PRO A 1 92 ? 16.558 1.931 -14.908 1.00 77.31 92 PRO A O 1
ATOM 754 N N . LEU A 1 93 ? 18.482 1.646 -16.036 1.00 78.69 93 LEU A N 1
ATOM 755 C CA . LEU A 1 93 ? 18.959 0.536 -15.209 1.00 78.69 93 LEU A CA 1
ATOM 756 C C . LEU A 1 93 ? 19.203 1.014 -13.779 1.00 78.69 93 LEU A C 1
ATOM 758 O O . LEU A 1 93 ? 18.742 0.372 -12.836 1.00 78.69 93 LEU A O 1
ATOM 762 N N . TYR A 1 94 ? 19.858 2.166 -13.619 1.00 82.38 94 TYR A N 1
ATOM 763 C CA . TYR A 1 94 ? 20.043 2.787 -12.313 1.00 82.38 94 TYR A CA 1
ATOM 764 C C . TYR A 1 94 ? 18.705 3.115 -11.639 1.00 82.38 94 TYR A C 1
ATOM 766 O O . TYR A 1 94 ? 18.537 2.798 -10.466 1.00 82.38 94 TYR A O 1
ATOM 774 N N . ALA A 1 95 ? 17.730 3.669 -12.364 1.00 79.31 95 ALA A N 1
ATOM 775 C CA . ALA A 1 95 ? 16.408 3.979 -11.823 1.00 79.31 95 ALA A CA 1
ATOM 776 C C . ALA A 1 95 ? 15.680 2.720 -11.318 1.00 79.31 95 ALA A C 1
ATOM 778 O O . ALA A 1 95 ? 15.191 2.703 -10.190 1.00 79.31 95 ALA A O 1
ATOM 779 N N . VAL A 1 96 ? 15.670 1.634 -12.101 1.00 78.62 96 VAL A N 1
ATOM 780 C CA . VAL A 1 96 ? 15.056 0.355 -11.695 1.00 78.62 96 VAL A CA 1
ATOM 781 C C . VAL A 1 96 ? 15.789 -0.258 -10.501 1.00 78.62 96 VAL A C 1
ATOM 783 O O . VAL A 1 96 ? 15.148 -0.756 -9.577 1.00 78.62 96 VAL A O 1
ATOM 786 N N . LEU A 1 97 ? 17.123 -0.210 -10.485 1.00 81.25 97 LEU A N 1
ATOM 787 C CA . LEU A 1 97 ? 17.926 -0.700 -9.363 1.00 81.25 97 LEU A CA 1
ATOM 788 C C . LEU A 1 97 ? 17.707 0.138 -8.101 1.00 81.25 97 LEU A C 1
ATOM 790 O O . LEU A 1 97 ? 17.570 -0.425 -7.020 1.00 81.25 97 LEU A O 1
ATOM 794 N N . SER A 1 98 ? 17.647 1.460 -8.232 1.00 82.75 98 SER A N 1
ATOM 795 C CA . SER A 1 98 ? 17.345 2.399 -7.151 1.00 82.75 98 SER A CA 1
ATOM 796 C C . SER A 1 98 ? 15.954 2.130 -6.579 1.00 82.75 98 SER A C 1
ATOM 798 O O . SER A 1 98 ? 15.809 1.980 -5.368 1.00 82.75 98 SER A O 1
ATOM 800 N N . TRP A 1 99 ? 14.952 1.936 -7.444 1.00 81.75 99 TRP A N 1
ATOM 801 C CA . TRP A 1 99 ? 13.590 1.579 -7.041 1.00 81.75 99 TRP A CA 1
ATOM 802 C C . TRP A 1 99 ? 13.536 0.236 -6.311 1.00 81.75 99 TRP A C 1
ATOM 804 O O . TRP A 1 99 ? 12.968 0.122 -5.226 1.00 81.75 99 TRP A O 1
ATOM 814 N N . TYR A 1 100 ? 14.212 -0.776 -6.854 1.00 82.38 100 TYR A N 1
ATOM 815 C CA . TYR A 1 100 ? 14.327 -2.081 -6.214 1.00 82.38 100 TYR A CA 1
ATOM 816 C C . TYR A 1 100 ? 15.012 -1.982 -4.842 1.00 82.38 100 TYR A C 1
ATOM 818 O O . TYR A 1 100 ? 14.560 -2.593 -3.876 1.00 82.38 100 TYR A O 1
ATOM 826 N N . ARG A 1 101 ? 16.074 -1.175 -4.721 1.00 83.56 101 ARG A N 1
ATOM 827 C CA . ARG A 1 101 ? 16.760 -0.919 -3.446 1.00 83.56 101 ARG A CA 1
ATOM 828 C C . ARG A 1 101 ? 15.909 -0.117 -2.473 1.00 83.56 101 ARG A C 1
ATOM 830 O O . ARG A 1 101 ? 16.033 -0.329 -1.277 1.00 83.56 101 ARG A O 1
ATOM 837 N N . PHE A 1 102 ? 15.046 0.772 -2.941 1.00 83.44 102 PHE A N 1
ATOM 838 C CA . PHE A 1 102 ? 14.095 1.463 -2.078 1.00 83.44 102 PHE A CA 1
ATOM 839 C C . PHE A 1 102 ? 13.056 0.488 -1.507 1.00 83.44 102 PHE A C 1
ATOM 841 O O . PHE A 1 102 ? 12.767 0.509 -0.312 1.00 83.44 102 PHE A O 1
ATOM 848 N N . GLN A 1 103 ? 12.552 -0.420 -2.342 1.00 83.88 103 GLN A N 1
ATOM 849 C CA . GLN A 1 103 ? 11.499 -1.351 -1.953 1.00 83.88 103 GLN A CA 1
ATOM 850 C C . GLN A 1 103 ? 12.005 -2.530 -1.103 1.00 83.88 103 GLN A C 1
ATOM 852 O O . GLN A 1 103 ? 11.311 -2.974 -0.189 1.00 83.88 103 GLN A O 1
ATOM 857 N N . TYR A 1 104 ? 13.210 -3.035 -1.386 1.00 83.94 104 TYR A N 1
ATOM 858 C CA . TYR A 1 104 ? 13.766 -4.249 -0.769 1.00 83.94 104 TYR A CA 1
ATOM 859 C C . TYR A 1 104 ? 15.106 -4.036 -0.044 1.00 83.94 104 TYR A C 1
ATOM 861 O O . TYR A 1 104 ? 15.587 -4.927 0.666 1.00 83.94 104 TYR A O 1
ATOM 869 N N . GLY A 1 105 ? 15.712 -2.854 -0.159 1.00 80.44 105 GLY A N 1
ATOM 870 C CA . GLY A 1 105 ? 17.033 -2.527 0.381 1.00 80.44 105 GLY A CA 1
ATOM 871 C C . GLY A 1 105 ? 18.207 -3.027 -0.467 1.00 80.44 105 GLY A C 1
ATOM 872 O O . GLY A 1 105 ? 18.053 -3.634 -1.526 1.00 80.44 105 GLY A O 1
ATOM 873 N N . GLY A 1 106 ? 19.427 -2.768 0.011 1.00 66.31 106 GLY A N 1
ATOM 874 C CA . GLY A 1 106 ? 20.666 -3.237 -0.615 1.00 66.31 106 GLY A CA 1
ATOM 875 C C . GLY A 1 106 ? 21.058 -4.645 -0.160 1.00 66.31 106 GLY A C 1
ATOM 876 O O . GLY A 1 106 ? 21.964 -4.777 0.654 1.00 66.31 106 GLY A O 1
ATOM 877 N N . GLY A 1 107 ? 20.391 -5.696 -0.647 1.00 63.59 107 GLY A N 1
ATOM 878 C CA . GLY A 1 107 ? 20.752 -7.082 -0.316 1.00 63.59 107 GLY A CA 1
ATOM 879 C C . GLY A 1 107 ? 19.882 -8.148 -0.989 1.00 63.59 107 GLY A C 1
ATOM 880 O O . GLY A 1 107 ? 18.901 -7.833 -1.661 1.00 63.59 107 GLY A O 1
ATOM 881 N N . ARG A 1 108 ? 20.242 -9.430 -0.803 1.00 63.03 108 ARG A N 1
ATOM 882 C CA . ARG A 1 108 ? 19.346 -10.566 -1.108 1.00 63.03 108 ARG A CA 1
ATOM 883 C C . ARG A 1 108 ? 18.084 -10.437 -0.239 1.00 63.03 108 ARG A C 1
ATOM 885 O O . ARG A 1 108 ? 18.195 -10.001 0.905 1.00 63.03 108 ARG A O 1
ATOM 892 N N . LEU A 1 109 ? 16.921 -10.812 -0.775 1.00 68.88 109 LEU A N 1
ATOM 893 C CA . LEU A 1 109 ? 15.620 -10.836 -0.086 1.00 68.88 109 LEU A CA 1
ATOM 894 C C . LEU A 1 109 ? 15.661 -11.823 1.094 1.00 68.88 109 LEU A C 1
ATOM 896 O O . LEU A 1 109 ? 15.229 -12.959 0.969 1.00 68.88 109 LEU A O 1
ATOM 900 N N . ARG A 1 110 ? 16.274 -11.427 2.212 1.00 68.06 110 ARG A N 1
ATOM 901 C CA . ARG A 1 110 ? 16.440 -12.282 3.398 1.00 68.06 110 ARG A CA 1
ATOM 902 C C . ARG A 1 110 ? 15.233 -12.237 4.335 1.00 68.06 110 ARG A C 1
ATOM 904 O O . ARG A 1 110 ? 15.096 -13.126 5.160 1.00 68.06 110 ARG A O 1
ATOM 911 N N . GLY A 1 111 ? 14.388 -11.215 4.221 1.00 78.44 111 GLY A N 1
ATOM 912 C CA . GLY A 1 111 ? 13.201 -11.056 5.051 1.00 78.44 111 GLY A CA 1
ATOM 913 C C . GLY A 1 111 ? 12.346 -9.862 4.623 1.00 78.44 111 GLY A C 1
ATOM 914 O O . GLY A 1 111 ? 12.782 -9.067 3.775 1.00 78.44 111 GLY A O 1
ATOM 915 N N . PRO A 1 112 ? 11.138 -9.740 5.193 1.00 82.50 112 PRO A N 1
ATOM 916 C CA . PRO A 1 112 ? 10.221 -8.652 4.896 1.00 82.50 112 PRO A CA 1
ATOM 917 C C . PRO A 1 112 ? 10.775 -7.315 5.394 1.00 82.50 112 PRO A C 1
ATOM 919 O O . PRO A 1 112 ? 11.372 -7.222 6.467 1.00 82.50 112 PRO A O 1
ATOM 922 N N . ARG A 1 113 ? 10.583 -6.259 4.603 1.00 84.81 113 ARG A N 1
ATOM 923 C CA . ARG A 1 113 ? 10.902 -4.885 5.009 1.00 84.81 113 ARG A CA 1
ATOM 924 C C . ARG A 1 113 ? 9.792 -4.293 5.863 1.00 84.81 113 ARG A C 1
ATOM 926 O O . ARG A 1 113 ? 8.647 -4.739 5.796 1.00 84.81 113 ARG A O 1
ATOM 933 N N . GLU A 1 114 ? 10.121 -3.258 6.625 1.00 85.06 114 GLU A N 1
ATOM 934 C CA . GLU A 1 114 ? 9.102 -2.423 7.252 1.00 85.06 114 GLU A CA 1
ATOM 935 C C . GLU A 1 114 ? 8.267 -1.747 6.157 1.00 85.06 114 GLU A C 1
ATOM 937 O O . GLU A 1 114 ? 8.816 -1.187 5.201 1.00 85.06 114 GLU A O 1
ATOM 942 N N . ALA A 1 115 ? 6.944 -1.878 6.251 1.00 87.00 115 ALA A N 1
ATOM 943 C CA . ALA A 1 115 ? 6.046 -1.235 5.308 1.00 87.00 115 ALA A CA 1
ATOM 944 C C . ALA A 1 115 ? 5.874 0.244 5.621 1.00 87.00 115 ALA A C 1
ATOM 946 O O . ALA A 1 115 ? 5.831 0.660 6.778 1.00 87.00 115 ALA A O 1
ATOM 947 N N . ILE A 1 116 ? 5.733 1.018 4.552 1.00 85.44 116 ILE A N 1
ATOM 948 C CA . ILE A 1 116 ? 5.432 2.438 4.625 1.00 85.44 116 ILE A CA 1
ATOM 949 C C . ILE A 1 116 ? 3.914 2.575 4.691 1.00 85.44 116 ILE A C 1
ATOM 951 O O . ILE A 1 116 ? 3.216 2.288 3.719 1.00 85.44 116 ILE A O 1
ATOM 955 N N . TYR A 1 117 ? 3.428 3.023 5.842 1.00 84.44 117 TYR A N 1
ATOM 956 C CA . TYR A 1 117 ? 2.050 3.450 6.043 1.00 84.44 117 TYR A CA 1
ATOM 957 C C . TYR A 1 117 ? 2.065 4.940 6.364 1.00 84.44 117 TYR A C 1
ATOM 959 O O . TYR A 1 117 ? 2.777 5.367 7.271 1.00 84.44 117 TYR A O 1
ATOM 967 N N . ILE A 1 118 ? 1.304 5.728 5.609 1.00 78.50 118 ILE A N 1
ATOM 968 C CA . ILE A 1 118 ? 1.141 7.166 5.838 1.00 78.50 118 ILE A CA 1
ATOM 969 C C . ILE A 1 118 ? -0.329 7.392 6.166 1.00 78.50 118 ILE A C 1
ATOM 971 O O . ILE A 1 118 ? -1.188 6.822 5.497 1.00 78.50 118 ILE A O 1
ATOM 975 N N . ASN A 1 119 ? -0.604 8.183 7.206 1.00 76.19 119 ASN A N 1
ATOM 976 C CA . ASN A 1 119 ? -1.960 8.469 7.692 1.00 76.19 119 ASN A CA 1
ATOM 977 C C . ASN A 1 119 ? -2.780 7.222 8.083 1.00 76.19 119 ASN A C 1
ATOM 979 O O . ASN A 1 119 ? -4.006 7.266 8.088 1.00 76.19 119 ASN A O 1
ATOM 983 N N . ALA A 1 120 ? -2.118 6.110 8.418 1.00 78.25 120 ALA A N 1
ATOM 984 C CA . ALA A 1 120 ? -2.783 4.930 8.959 1.00 78.25 120 ALA A CA 1
ATOM 985 C C . ALA A 1 120 ? -2.915 5.046 10.480 1.00 78.25 120 ALA A C 1
ATOM 987 O O . ALA A 1 120 ? -1.963 5.450 11.150 1.00 78.25 120 ALA A O 1
ATOM 988 N N . SER A 1 121 ? -4.064 4.638 11.020 1.00 79.69 121 SER A N 1
ATOM 989 C CA . SER A 1 121 ? -4.194 4.390 12.455 1.00 79.69 121 SER A CA 1
ATOM 990 C C . SER A 1 121 ? -3.271 3.236 12.878 1.00 79.69 121 SER A C 1
ATOM 992 O O . SER A 1 121 ? -2.986 2.332 12.083 1.00 79.69 121 SER A O 1
ATOM 994 N N . ASP A 1 122 ? -2.803 3.243 14.130 1.00 81.81 122 ASP A N 1
ATOM 995 C CA . ASP A 1 122 ? -1.952 2.163 14.653 1.00 81.81 122 ASP A CA 1
ATOM 996 C C . ASP A 1 122 ? -2.661 0.800 14.575 1.00 81.81 122 ASP A C 1
ATOM 998 O O . ASP A 1 122 ? -2.041 -0.212 14.243 1.00 81.81 122 ASP A O 1
ATOM 1002 N N . GLU A 1 123 ? -3.980 0.785 14.788 1.00 83.06 123 GLU A N 1
ATOM 1003 C CA . GLU A 1 123 ? -4.808 -0.418 14.688 1.00 83.06 123 GLU A CA 1
ATOM 1004 C C . GLU A 1 123 ? -4.861 -0.957 13.250 1.00 83.06 123 GLU A C 1
ATOM 1006 O O . GLU A 1 123 ? -4.617 -2.145 13.017 1.00 83.06 123 GLU A O 1
ATOM 1011 N N . SER A 1 124 ? -5.120 -0.098 12.262 1.00 84.62 124 SER A N 1
ATOM 1012 C CA . SER A 1 124 ? -5.181 -0.509 10.855 1.00 84.62 124 SER A CA 1
ATOM 1013 C C . SER A 1 124 ? -3.821 -0.934 10.323 1.00 84.62 124 SER A C 1
ATOM 1015 O O . SER A 1 124 ? -3.727 -1.920 9.586 1.00 84.62 124 SER A O 1
ATOM 1017 N N . ARG A 1 125 ? -2.744 -0.269 10.760 1.00 87.31 125 ARG A N 1
ATOM 1018 C CA . ARG A 1 125 ? -1.370 -0.710 10.498 1.00 87.31 125 ARG A CA 1
ATOM 1019 C C . ARG A 1 125 ? -1.144 -2.126 11.025 1.00 87.31 125 ARG A C 1
ATOM 1021 O O . ARG A 1 125 ? -0.656 -2.974 10.280 1.00 87.31 125 ARG A O 1
ATOM 1028 N N . GLU A 1 126 ? -1.510 -2.406 12.273 1.00 88.19 126 GLU A N 1
ATOM 1029 C CA . GLU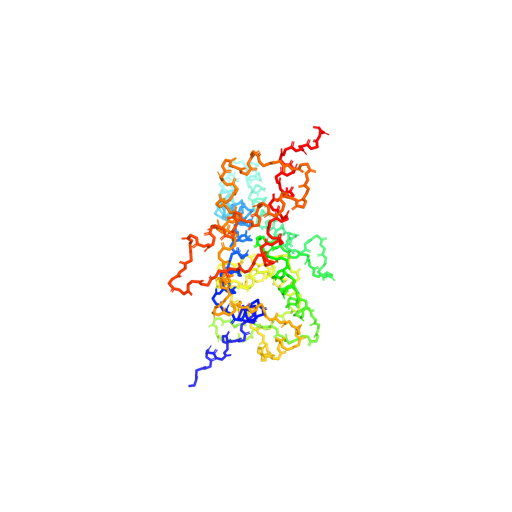 A 1 126 ? -1.322 -3.727 12.881 1.00 88.19 126 GLU A CA 1
ATOM 1030 C C . GLU A 1 126 ? -2.120 -4.820 12.151 1.00 88.19 126 GLU A C 1
ATOM 1032 O O . GLU A 1 126 ? -1.602 -5.906 11.876 1.00 88.19 126 GLU A O 1
ATOM 1037 N N . LYS A 1 127 ? -3.373 -4.529 11.787 1.00 90.50 127 LYS A N 1
ATOM 1038 C CA . LYS A 1 127 ? -4.256 -5.452 11.058 1.00 90.50 127 LYS A CA 1
ATOM 1039 C C . LYS A 1 127 ? -3.719 -5.799 9.671 1.00 90.50 127 LYS A C 1
ATOM 1041 O O . LYS A 1 127 ? -3.662 -6.977 9.308 1.00 90.50 127 LYS A O 1
ATOM 1046 N N . LEU A 1 128 ? -3.283 -4.792 8.914 1.00 91.12 128 LEU A N 1
ATOM 1047 C CA . LEU A 1 128 ? -2.681 -4.987 7.594 1.00 91.12 128 LEU A CA 1
ATOM 1048 C C . LEU A 1 128 ? -1.363 -5.756 7.691 1.00 91.12 128 LEU A C 1
ATOM 1050 O O . LEU A 1 128 ? -1.131 -6.683 6.915 1.00 91.12 128 LEU A O 1
ATOM 1054 N N . GLU A 1 129 ? -0.522 -5.440 8.673 1.00 91.81 129 GLU A N 1
ATOM 1055 C CA . GLU A 1 129 ? 0.728 -6.163 8.899 1.00 91.81 129 GLU A CA 1
ATOM 1056 C C . GLU A 1 129 ? 0.501 -7.626 9.274 1.00 91.81 129 GLU A C 1
ATOM 1058 O O . GLU A 1 129 ? 1.202 -8.493 8.757 1.00 91.81 129 GLU A O 1
ATOM 1063 N N . LYS A 1 130 ? -0.516 -7.939 10.084 1.00 91.44 130 LYS A N 1
ATOM 1064 C CA . LYS A 1 130 ? -0.907 -9.330 10.364 1.00 91.44 130 LYS A CA 1
ATOM 1065 C C . LYS A 1 130 ? -1.349 -10.068 9.099 1.00 91.44 130 LYS A C 1
ATOM 1067 O O . LYS A 1 130 ? -0.925 -11.207 8.894 1.00 91.44 130 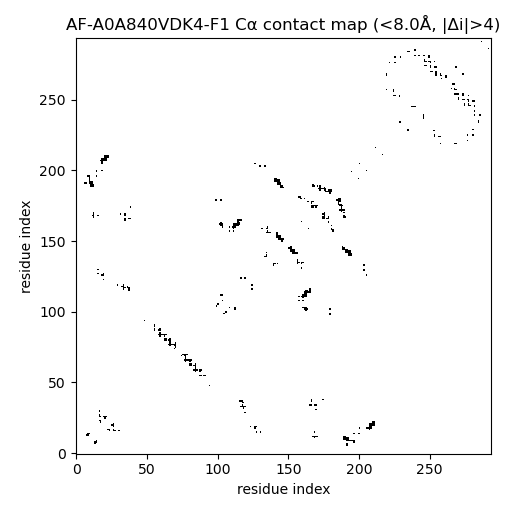LYS A O 1
ATOM 1072 N N . LEU A 1 131 ? -2.138 -9.426 8.231 1.00 91.38 131 LEU A N 1
ATOM 1073 C CA . LEU A 1 131 ? -2.528 -9.987 6.932 1.00 91.38 131 LEU A CA 1
ATOM 1074 C C . LEU A 1 131 ? -1.299 -10.280 6.059 1.00 91.38 131 LEU A C 1
ATOM 1076 O O . LEU A 1 131 ? -1.162 -11.378 5.519 1.00 91.38 131 LEU A O 1
ATOM 1080 N N . PHE A 1 132 ? -0.376 -9.326 5.938 1.00 91.25 132 PHE A N 1
ATOM 1081 C CA . PHE A 1 132 ? 0.842 -9.523 5.156 1.00 91.25 132 PHE A CA 1
ATOM 1082 C C . PHE A 1 132 ? 1.756 -10.586 5.762 1.00 91.25 132 PHE A C 1
ATOM 1084 O O . PHE A 1 132 ? 2.219 -11.455 5.030 1.00 91.25 132 PHE A O 1
ATOM 1091 N N . ALA A 1 133 ? 1.960 -10.580 7.077 1.00 90.00 133 ALA A N 1
ATOM 1092 C CA . ALA A 1 133 ? 2.750 -11.583 7.782 1.00 90.00 133 ALA A CA 1
ATOM 1093 C C . ALA A 1 133 ? 2.168 -12.994 7.623 1.00 90.00 133 ALA A C 1
ATOM 1095 O O . AL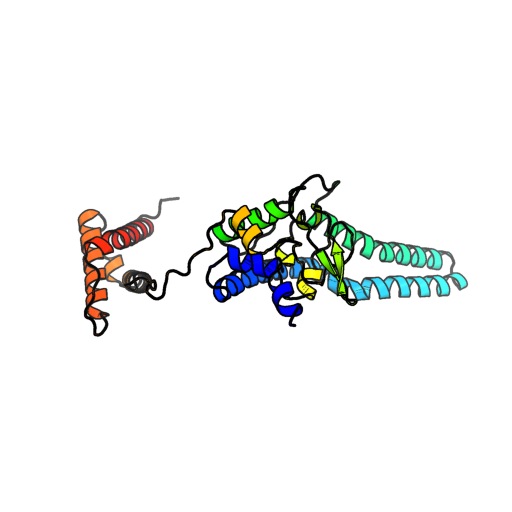A A 1 133 ? 2.922 -13.957 7.513 1.00 90.00 133 ALA A O 1
ATOM 1096 N N . PHE A 1 134 ? 0.840 -13.133 7.566 1.00 89.44 134 PHE A N 1
ATOM 1097 C CA . PHE A 1 134 ? 0.199 -14.407 7.249 1.00 89.44 134 PHE A CA 1
ATOM 1098 C C . PHE A 1 134 ? 0.564 -14.881 5.843 1.00 89.44 134 PHE A C 1
ATOM 1100 O O . PHE A 1 134 ? 0.991 -16.018 5.696 1.00 89.44 134 PHE A O 1
ATOM 1107 N N . MET A 1 135 ? 0.494 -14.006 4.835 1.00 87.44 135 MET A N 1
ATOM 1108 C CA . MET A 1 135 ? 0.831 -14.343 3.441 1.00 87.44 135 MET A CA 1
ATOM 1109 C C . MET A 1 135 ? 2.326 -14.607 3.199 1.00 87.44 135 MET A C 1
ATOM 1111 O O . MET A 1 135 ? 2.687 -15.169 2.170 1.00 87.44 135 MET A O 1
ATOM 1115 N N . GLN A 1 136 ? 3.198 -14.187 4.116 1.00 88.19 136 GLN A N 1
ATOM 1116 C CA . GLN A 1 136 ? 4.645 -14.419 4.039 1.00 88.19 136 GLN A CA 1
ATOM 1117 C C . GLN A 1 136 ? 5.055 -15.821 4.501 1.00 88.19 136 GLN A C 1
ATOM 1119 O O . GLN A 1 136 ? 6.196 -16.216 4.279 1.00 88.19 136 GLN A O 1
ATOM 1124 N N . ARG A 1 137 ? 4.160 -16.568 5.161 1.00 86.44 137 ARG A N 1
ATOM 1125 C CA . ARG A 1 137 ? 4.459 -17.917 5.657 1.00 86.44 137 ARG A CA 1
ATOM 1126 C C . ARG A 1 137 ? 4.475 -18.919 4.509 1.00 86.44 137 ARG A C 1
ATOM 1128 O O . ARG A 1 137 ? 3.584 -18.907 3.667 1.00 86.44 137 ARG A O 1
ATOM 1135 N N . ASP A 1 138 ? 5.401 -19.872 4.558 1.00 82.38 138 ASP A N 1
ATOM 1136 C CA . ASP A 1 138 ? 5.455 -20.977 3.588 1.00 82.38 138 ASP A CA 1
ATOM 1137 C C . ASP A 1 138 ? 4.202 -21.868 3.624 1.00 82.38 138 ASP A C 1
ATOM 1139 O O . ASP A 1 138 ? 3.834 -22.477 2.622 1.00 82.38 138 ASP A O 1
ATOM 1143 N N . SER A 1 139 ? 3.527 -21.932 4.777 1.00 80.69 139 SER A N 1
ATOM 1144 C CA . SER A 1 139 ? 2.270 -22.664 4.970 1.00 80.69 139 SER A CA 1
ATOM 1145 C C . SER A 1 139 ? 1.020 -21.874 4.568 1.00 80.69 139 SER A C 1
ATOM 1147 O O . SER A 1 139 ? -0.090 -22.392 4.696 1.00 80.69 139 SER A O 1
ATOM 1149 N N . ALA A 1 140 ? 1.170 -20.624 4.119 1.00 83.69 140 ALA A N 1
ATOM 1150 C CA . ALA A 1 140 ? 0.045 -19.796 3.712 1.00 83.69 140 ALA A CA 1
ATOM 1151 C C . ALA A 1 140 ? -0.551 -20.270 2.378 1.00 83.69 140 ALA A C 1
ATOM 1153 O O . ALA A 1 140 ? 0.161 -20.822 1.531 1.00 83.69 140 ALA A O 1
ATOM 1154 N N . PRO A 1 141 ? -1.846 -20.012 2.133 1.00 85.94 141 PRO A N 1
ATOM 1155 C CA . PRO A 1 141 ? -2.436 -20.280 0.833 1.00 85.94 141 PRO A CA 1
ATOM 1156 C C . PRO A 1 141 ? -1.738 -19.475 -0.267 1.00 85.94 141 PRO A C 1
ATOM 1158 O O . PRO A 1 141 ? -1.389 -18.304 -0.085 1.00 85.94 141 PRO A O 1
ATOM 1161 N N . LYS A 1 142 ? -1.546 -20.093 -1.435 1.00 88.56 142 LYS A N 1
ATOM 1162 C CA . LYS A 1 142 ? -0.808 -19.461 -2.532 1.00 88.56 142 LYS A CA 1
ATOM 1163 C C . LYS A 1 142 ? -1.581 -18.268 -3.085 1.00 88.56 142 LYS A C 1
ATOM 1165 O O . LYS A 1 142 ? -2.760 -18.369 -3.419 1.00 88.56 142 LYS A O 1
ATOM 1170 N N . ALA A 1 143 ? -0.888 -17.148 -3.253 1.00 89.69 143 ALA A N 1
ATOM 1171 C CA . ALA A 1 143 ? -1.430 -15.995 -3.952 1.00 89.69 143 ALA A CA 1
ATOM 1172 C C . ALA A 1 143 ? -1.253 -16.149 -5.467 1.00 89.69 143 ALA A C 1
ATOM 1174 O O . ALA A 1 143 ? -0.257 -16.701 -5.937 1.00 89.69 143 ALA A O 1
ATOM 1175 N N . TYR A 1 144 ? -2.194 -15.640 -6.254 1.00 90.50 144 TYR A N 1
ATOM 1176 C CA . TYR A 1 144 ? -2.111 -15.635 -7.709 1.00 90.50 144 TYR A CA 1
ATOM 1177 C C . TYR A 1 144 ? -2.769 -14.393 -8.307 1.00 90.50 144 TYR A C 1
ATOM 1179 O O . TYR A 1 144 ? -3.596 -13.736 -7.685 1.00 90.50 144 TYR A O 1
ATOM 1187 N N . TYR A 1 145 ? -2.418 -14.071 -9.546 1.00 88.38 145 TYR A N 1
ATOM 1188 C CA . TYR A 1 145 ? -3.172 -13.125 -10.369 1.00 88.38 145 TYR A CA 1
ATOM 1189 C C . TYR A 1 145 ? -3.579 -13.808 -11.671 1.00 88.38 145 TYR A C 1
ATOM 1191 O O . TYR A 1 145 ? -2.910 -14.738 -12.131 1.00 88.38 145 TYR A O 1
ATOM 1199 N N . ARG A 1 146 ? -4.675 -13.363 -12.289 1.00 85.81 146 ARG A N 1
ATOM 1200 C CA . ARG A 1 146 ? -5.070 -13.862 -13.611 1.00 85.81 146 ARG A CA 1
ATOM 1201 C C . ARG A 1 146 ? -4.437 -13.000 -14.690 1.00 85.81 146 ARG A C 1
ATOM 1203 O O . ARG A 1 146 ? -4.435 -11.780 -14.614 1.00 85.81 146 ARG A O 1
ATOM 1210 N N . THR A 1 147 ? -3.867 -13.645 -15.697 1.00 85.00 147 THR A N 1
ATOM 1211 C CA . THR A 1 147 ? -3.405 -12.942 -16.900 1.00 85.00 147 THR A CA 1
ATOM 1212 C C . THR A 1 147 ? -4.593 -12.449 -17.727 1.00 85.00 147 THR A C 1
ATOM 1214 O O . THR A 1 147 ? -5.705 -12.941 -17.560 1.00 85.00 147 THR A O 1
ATOM 1217 N N . LYS A 1 148 ? -4.352 -11.579 -18.720 1.00 82.00 148 LYS A N 1
ATOM 1218 C CA . LYS A 1 148 ? -5.373 -11.181 -19.714 1.00 82.00 148 LYS A CA 1
ATOM 1219 C C . LYS A 1 148 ? -6.072 -12.364 -20.405 1.00 82.00 148 LYS A C 1
ATOM 1221 O O . LYS A 1 148 ? -7.174 -12.212 -20.909 1.00 82.00 148 LYS A O 1
ATOM 1226 N N . LYS A 1 149 ? -5.431 -13.540 -20.434 1.00 83.69 149 LYS A N 1
ATOM 1227 C CA . LYS A 1 149 ? -5.977 -14.793 -20.984 1.00 83.69 149 LYS A CA 1
ATOM 1228 C C . LYS A 1 149 ? -6.766 -15.621 -19.954 1.00 83.69 149 LYS A C 1
ATOM 1230 O O . LYS A 1 149 ? -7.082 -16.771 -20.222 1.00 83.69 149 LYS A O 1
ATOM 1235 N N . GLY A 1 150 ? -6.999 -15.098 -18.751 1.00 80.38 150 GLY A N 1
ATOM 1236 C CA . GLY A 1 150 ? -7.693 -15.787 -17.658 1.00 80.38 150 GLY A CA 1
ATOM 1237 C C . GLY A 1 150 ? -6.859 -16.832 -16.908 1.00 80.38 150 GLY A C 1
ATOM 1238 O O . GLY A 1 150 ? -7.297 -17.310 -15.867 1.00 80.38 150 GLY A O 1
ATOM 1239 N N . LEU A 1 151 ? -5.651 -17.163 -17.379 1.00 86.12 151 LEU A N 1
ATOM 1240 C CA . LEU A 1 151 ? -4.798 -18.175 -16.747 1.00 86.12 151 LEU A CA 1
ATOM 1241 C C . LEU A 1 151 ? -4.241 -17.676 -15.402 1.00 86.12 151 LEU A C 1
ATOM 1243 O O . LEU A 1 151 ? -3.682 -16.566 -15.383 1.00 86.12 151 LEU A O 1
ATOM 1247 N N . PRO A 1 152 ? -4.339 -18.472 -14.317 1.00 88.00 152 PRO A N 1
ATOM 1248 C CA . PRO A 1 152 ? -3.767 -18.127 -13.024 1.00 88.00 152 PRO A CA 1
ATOM 1249 C C . PRO A 1 152 ? -2.239 -18.195 -13.078 1.00 88.00 152 PRO A C 1
ATOM 1251 O O . PRO A 1 152 ? -1.644 -19.116 -13.639 1.00 88.00 152 PRO A O 1
ATOM 1254 N N . ARG A 1 153 ? -1.589 -17.196 -12.485 1.00 87.62 153 ARG A N 1
ATOM 1255 C CA . ARG A 1 153 ? -0.148 -17.169 -12.251 1.00 87.62 153 ARG A CA 1
ATOM 1256 C C . ARG A 1 153 ? 0.114 -16.995 -10.774 1.00 87.62 153 ARG A C 1
ATOM 1258 O O . ARG A 1 153 ? -0.156 -15.933 -10.218 1.00 87.62 153 ARG A O 1
ATOM 1265 N N . TYR A 1 154 ? 0.667 -18.041 -10.182 1.00 88.62 154 TYR A N 1
ATOM 1266 C CA . TYR A 1 154 ? 1.029 -18.056 -8.779 1.00 88.62 154 TYR A CA 1
ATOM 1267 C C . TYR A 1 154 ? 2.215 -17.133 -8.501 1.00 88.62 154 TYR A C 1
ATOM 1269 O O . TYR A 1 154 ? 3.149 -17.016 -9.301 1.00 88.62 154 TYR A O 1
ATOM 1277 N N . LEU A 1 155 ? 2.129 -16.451 -7.368 1.00 86.38 155 LEU A N 1
ATOM 1278 C CA . LEU A 1 155 ? 3.156 -15.591 -6.814 1.00 86.38 155 LEU A CA 1
ATOM 1279 C C . LEU A 1 155 ? 3.934 -16.373 -5.758 1.00 86.38 155 LEU A C 1
ATOM 1281 O O . LEU A 1 155 ? 3.379 -17.195 -5.034 1.00 86.38 155 LEU A O 1
ATOM 1285 N N . ASP A 1 156 ? 5.231 -16.106 -5.695 1.00 84.81 156 ASP A N 1
ATOM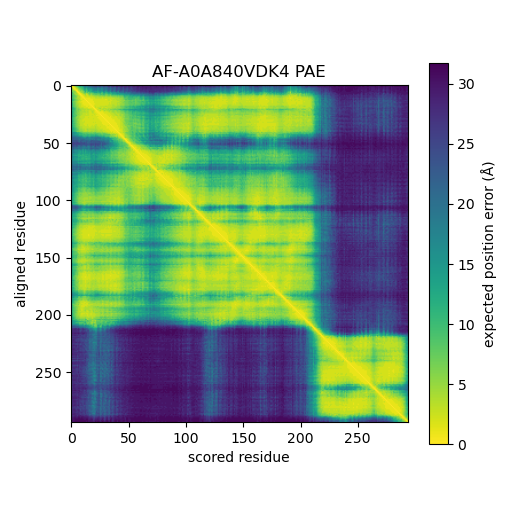 1286 C CA . ASP A 1 156 ? 6.099 -16.636 -4.649 1.00 84.81 156 ASP A CA 1
ATOM 1287 C C . ASP A 1 156 ? 5.888 -15.862 -3.342 1.00 84.81 156 ASP A C 1
ATOM 1289 O O . ASP A 1 156 ? 5.684 -14.655 -3.418 1.00 84.81 156 ASP A O 1
ATOM 1293 N N . HIS A 1 157 ? 6.000 -16.507 -2.176 1.00 80.69 157 HIS A N 1
ATOM 1294 C CA . HIS A 1 157 ? 5.750 -15.944 -0.831 1.00 80.69 157 HIS A CA 1
ATOM 1295 C C . HIS A 1 157 ? 6.439 -14.587 -0.571 1.00 80.69 157 HIS A C 1
ATOM 1297 O O . HIS A 1 157 ? 5.895 -13.702 0.088 1.00 80.69 157 HIS A O 1
ATOM 1303 N N . ASN A 1 158 ? 7.594 -14.367 -1.200 1.00 84.94 158 ASN A N 1
ATOM 1304 C CA . ASN A 1 158 ? 8.375 -13.130 -1.141 1.00 84.94 158 ASN A CA 1
ATOM 1305 C C . ASN A 1 158 ? 7.690 -11.907 -1.788 1.00 84.94 158 ASN A C 1
ATOM 1307 O O . ASN A 1 158 ? 8.198 -10.783 -1.700 1.00 84.94 158 ASN A O 1
ATOM 1311 N N . TYR A 1 159 ? 6.555 -12.082 -2.474 1.00 85.00 159 TYR A N 1
ATOM 1312 C CA . TYR A 1 159 ? 5.880 -11.005 -3.201 1.00 85.00 159 TYR A CA 1
ATOM 1313 C C . TYR A 1 159 ? 5.359 -9.883 -2.303 1.00 85.00 159 TYR A C 1
ATOM 1315 O O . TYR A 1 159 ? 5.074 -8.815 -2.833 1.00 85.00 159 TYR A O 1
ATOM 1323 N N . THR A 1 160 ? 5.266 -10.079 -0.988 1.00 87.00 160 THR A N 1
ATOM 1324 C CA . THR A 1 160 ? 4.855 -9.062 -0.004 1.00 87.00 160 THR A CA 1
ATOM 1325 C C . THR A 1 160 ? 6.033 -8.500 0.797 1.00 87.00 160 THR A C 1
ATOM 1327 O O . THR A 1 160 ? 5.828 -7.704 1.703 1.00 87.00 160 THR A O 1
ATOM 1330 N N . TYR A 1 161 ? 7.284 -8.855 0.486 1.00 88.50 161 TYR A N 1
ATOM 1331 C CA . TYR A 1 161 ? 8.440 -8.419 1.288 1.00 88.50 161 TYR A CA 1
ATOM 1332 C C . TYR A 1 161 ? 8.804 -6.943 1.100 1.00 88.50 161 TYR A C 1
ATOM 1334 O O . TYR A 1 161 ? 9.625 -6.411 1.846 1.00 88.50 161 TYR A O 1
ATOM 1342 N N . GLY A 1 162 ? 8.228 -6.284 0.094 1.00 87.19 162 GLY A N 1
ATOM 1343 C CA . GLY A 1 162 ? 8.526 -4.895 -0.223 1.00 87.19 162 GLY A CA 1
ATOM 1344 C C . GLY A 1 162 ? 7.949 -3.923 0.803 1.00 87.19 162 GLY A C 1
ATOM 1345 O O . GLY A 1 162 ? 6.879 -4.163 1.362 1.00 87.19 162 GLY A O 1
ATOM 1346 N N . SER A 1 163 ? 8.620 -2.788 0.988 1.00 88.69 163 SER A N 1
ATOM 1347 C CA . SER A 1 163 ? 8.133 -1.687 1.833 1.00 88.69 163 SER A CA 1
ATOM 1348 C C . SER A 1 163 ? 6.835 -1.054 1.308 1.00 88.69 163 SER A C 1
ATOM 1350 O O . SER A 1 163 ? 6.027 -0.554 2.081 1.00 88.69 163 SER A O 1
ATOM 1352 N N . LEU A 1 164 ? 6.587 -1.133 -0.003 1.00 88.50 164 LEU A N 1
ATOM 1353 C CA . LEU A 1 164 ? 5.394 -0.595 -0.671 1.00 88.50 164 LEU A CA 1
ATOM 1354 C C . LEU A 1 164 ? 4.239 -1.605 -0.798 1.00 88.50 164 LEU A C 1
ATOM 1356 O O . LEU A 1 164 ? 3.341 -1.421 -1.619 1.00 88.50 164 LEU A O 1
ATOM 1360 N N . ARG A 1 165 ? 4.257 -2.701 -0.027 1.00 90.94 165 ARG A N 1
ATOM 1361 C CA . ARG A 1 165 ? 3.278 -3.802 -0.137 1.00 90.94 165 ARG A CA 1
ATOM 1362 C C . ARG A 1 165 ? 1.815 -3.367 -0.014 1.00 90.94 165 ARG A C 1
ATOM 1364 O O . ARG A 1 165 ? 0.959 -4.009 -0.613 1.00 90.94 165 ARG A O 1
ATOM 1371 N N . VAL A 1 166 ? 1.524 -2.267 0.683 1.00 90.69 166 VAL A N 1
ATOM 1372 C CA . VAL A 1 166 ? 0.162 -1.721 0.810 1.00 90.69 166 VAL A CA 1
ATOM 1373 C C . VAL A 1 166 ? -0.445 -1.327 -0.544 1.00 90.69 166 VAL A C 1
ATOM 1375 O O . VAL A 1 166 ? -1.644 -1.497 -0.751 1.00 90.69 166 VAL A O 1
ATOM 1378 N N . LEU A 1 167 ? 0.378 -0.919 -1.520 1.00 89.94 167 LEU A N 1
ATOM 1379 C CA . LEU A 1 167 ? -0.084 -0.553 -2.865 1.00 89.94 167 LEU A CA 1
ATOM 1380 C C . LEU A 1 167 ? -0.707 -1.736 -3.617 1.00 89.94 167 LEU A C 1
ATOM 1382 O O . LEU A 1 167 ? -1.535 -1.524 -4.501 1.00 89.94 167 LEU A O 1
ATOM 1386 N N . LEU A 1 168 ? -0.368 -2.977 -3.244 1.00 89.31 168 LEU A N 1
ATOM 1387 C CA . LEU A 1 168 ? -0.975 -4.190 -3.803 1.00 89.31 168 LEU A CA 1
ATOM 1388 C C . LEU A 1 168 ? -2.485 -4.272 -3.538 1.00 89.31 168 LEU A C 1
ATOM 1390 O O . LEU A 1 168 ? -3.201 -4.931 -4.291 1.00 89.31 168 LEU A O 1
ATOM 1394 N N . LEU A 1 169 ? -2.962 -3.595 -2.489 1.00 91.38 169 LEU A N 1
ATOM 1395 C CA . LEU A 1 169 ? -4.369 -3.536 -2.098 1.00 91.38 169 LEU A CA 1
ATOM 1396 C C . LEU A 1 169 ? -5.153 -2.456 -2.856 1.00 91.38 169 LEU A C 1
ATOM 1398 O O . LEU A 1 169 ? -6.360 -2.333 -2.663 1.00 91.38 169 LEU A O 1
ATOM 1402 N N . SER A 1 170 ? -4.504 -1.667 -3.719 1.00 88.62 170 SER A N 1
ATOM 1403 C CA . SER A 1 170 ? -5.186 -0.608 -4.466 1.00 88.62 170 SER A CA 1
ATOM 1404 C C . SER A 1 170 ? -6.208 -1.171 -5.446 1.00 88.62 170 SER A C 1
ATOM 1406 O O . SER A 1 170 ? -6.005 -2.239 -6.021 1.00 88.62 170 SER A O 1
ATOM 1408 N N . ALA A 1 171 ? -7.292 -0.424 -5.682 1.00 86.62 171 ALA A N 1
ATOM 1409 C CA . ALA A 1 171 ? -8.244 -0.670 -6.768 1.00 86.62 171 ALA A CA 1
ATOM 1410 C C . ALA A 1 171 ? -7.595 -0.513 -8.144 1.00 86.62 171 ALA A C 1
ATOM 1412 O O . ALA A 1 171 ? -7.900 -1.249 -9.086 1.00 86.62 171 ALA A O 1
ATOM 1413 N N . SER A 1 172 ? -6.714 0.481 -8.246 1.00 84.69 172 SER A N 1
ATOM 1414 C CA . SER A 1 172 ? -6.224 1.000 -9.509 1.00 84.69 172 SER A CA 1
ATOM 1415 C C . SER A 1 172 ? -5.046 0.164 -10.011 1.00 84.69 172 SER A C 1
ATOM 1417 O O . SER A 1 172 ? -4.049 0.018 -9.295 1.00 84.69 172 SER A O 1
ATOM 1419 N N . PRO A 1 173 ? -5.108 -0.359 -11.250 1.00 84.44 173 PRO A N 1
ATOM 1420 C CA . PRO A 1 173 ? -3.979 -1.050 -11.866 1.00 84.44 173 PRO A CA 1
ATOM 1421 C C . PRO A 1 173 ? -2.709 -0.194 -11.921 1.00 84.44 173 PRO A C 1
ATOM 1423 O O . PRO A 1 173 ? -1.611 -0.722 -11.763 1.00 84.44 173 PRO A O 1
ATOM 1426 N N . SER A 1 174 ? -2.855 1.120 -12.118 1.00 82.44 174 SER A N 1
ATOM 1427 C CA . SER A 1 174 ? -1.738 2.066 -12.203 1.00 82.44 174 SER A CA 1
ATOM 1428 C C . SER A 1 174 ? -0.992 2.184 -10.876 1.00 82.44 174 SER A C 1
ATOM 1430 O O . SER A 1 174 ? 0.235 2.159 -10.861 1.00 82.44 174 SER A O 1
ATOM 1432 N N . VAL A 1 175 ? -1.731 2.224 -9.765 1.00 84.44 175 VAL A N 1
ATOM 1433 C CA . VAL A 1 175 ? -1.164 2.305 -8.412 1.00 84.44 175 VAL A CA 1
ATOM 1434 C C . VAL A 1 175 ? -0.493 0.989 -8.030 1.00 84.44 175 VAL A C 1
ATOM 1436 O O . VAL A 1 175 ? 0.638 0.990 -7.550 1.00 84.44 175 VAL A O 1
ATOM 1439 N N . ARG A 1 176 ? -1.128 -0.155 -8.328 1.00 86.06 176 ARG A N 1
ATOM 1440 C CA . ARG A 1 176 ? -0.499 -1.472 -8.124 1.00 86.06 176 ARG A CA 1
ATOM 1441 C C . ARG A 1 176 ? 0.792 -1.619 -8.934 1.00 86.06 176 ARG A C 1
ATOM 1443 O O . ARG A 1 176 ? 1.763 -2.179 -8.436 1.00 86.06 176 ARG A O 1
ATOM 1450 N N . ALA A 1 177 ? 0.844 -1.058 -10.144 1.00 82.94 177 ALA A N 1
ATOM 1451 C CA . ALA A 1 177 ? 2.024 -1.116 -11.003 1.00 82.94 177 ALA A CA 1
ATOM 1452 C C . ALA A 1 177 ? 3.239 -0.326 -10.474 1.00 82.94 177 ALA A C 1
ATOM 1454 O O . ALA A 1 177 ? 4.346 -0.555 -10.971 1.00 82.94 177 ALA A O 1
ATOM 1455 N N . LEU A 1 178 ? 3.062 0.559 -9.481 1.00 82.50 178 LEU A N 1
ATOM 1456 C CA . LEU A 1 178 ? 4.169 1.207 -8.762 1.00 82.50 178 LEU A CA 1
ATOM 1457 C C . LEU A 1 178 ? 4.948 0.201 -7.897 1.00 82.50 178 LEU A C 1
ATOM 1459 O O . LEU A 1 178 ? 6.151 0.363 -7.676 1.00 82.50 178 LEU A O 1
ATOM 1463 N N . TYR A 1 179 ? 4.284 -0.865 -7.445 1.00 83.94 179 TYR A N 1
ATOM 1464 C CA . TYR A 1 179 ? 4.928 -1.971 -6.753 1.00 83.94 179 TYR A CA 1
ATOM 1465 C C . TYR A 1 179 ? 5.701 -2.843 -7.750 1.00 83.94 179 TYR A C 1
ATOM 1467 O O . TYR A 1 179 ? 5.126 -3.440 -8.666 1.00 83.94 179 TYR A O 1
ATOM 1475 N N . LEU A 1 180 ? 7.017 -2.964 -7.559 1.00 82.31 180 LEU A N 1
ATOM 1476 C CA . LEU A 1 180 ? 7.857 -3.836 -8.375 1.00 82.31 180 LEU A CA 1
ATOM 1477 C C . LEU A 1 180 ? 8.066 -5.164 -7.637 1.00 82.31 180 LEU A C 1
ATOM 1479 O O . LEU A 1 180 ? 8.844 -5.185 -6.692 1.00 82.31 180 LEU A O 1
ATOM 1483 N N . PRO A 1 181 ? 7.416 -6.278 -8.014 1.00 75.75 181 PRO A N 1
ATOM 1484 C CA . PRO A 1 181 ? 7.613 -7.545 -7.319 1.00 75.75 181 PRO A CA 1
ATOM 1485 C C . PRO A 1 181 ? 9.025 -8.113 -7.550 1.00 75.75 181 PRO A C 1
ATOM 1487 O O . PRO A 1 181 ? 9.688 -7.750 -8.530 1.00 75.75 181 PRO A O 1
ATOM 1490 N N . PRO A 1 182 ? 9.468 -9.092 -6.733 1.00 72.56 182 PRO A N 1
ATOM 1491 C CA . PRO A 1 182 ? 10.789 -9.717 -6.865 1.00 72.56 182 PRO A CA 1
ATOM 1492 C C . PRO A 1 182 ? 11.037 -10.337 -8.243 1.00 72.56 182 PRO A C 1
ATOM 1494 O O . PRO A 1 182 ? 12.155 -10.339 -8.752 1.00 72.56 182 PRO A O 1
ATOM 1497 N N . SER A 1 183 ? 9.964 -10.811 -8.883 1.00 67.19 183 SER A N 1
ATOM 1498 C CA . SER A 1 183 ? 9.961 -11.372 -10.235 1.00 67.19 183 SER A CA 1
ATOM 1499 C C . SER A 1 183 ? 10.175 -10.332 -11.347 1.00 67.19 183 SER A C 1
ATOM 1501 O O . SER A 1 183 ? 10.192 -10.696 -12.523 1.00 67.19 183 SER A O 1
ATOM 1503 N N . ARG A 1 184 ? 10.340 -9.043 -10.998 1.00 66.81 184 ARG A N 1
ATOM 1504 C CA . ARG A 1 184 ? 10.616 -7.895 -11.886 1.00 66.81 184 ARG A CA 1
ATOM 1505 C C . ARG A 1 184 ? 9.559 -7.637 -12.967 1.00 66.81 184 ARG A C 1
ATOM 1507 O O . ARG A 1 184 ? 9.803 -6.878 -13.902 1.00 66.81 184 ARG A O 1
ATOM 1514 N N . ARG A 1 185 ? 8.375 -8.244 -12.856 1.00 69.56 185 ARG A N 1
ATOM 1515 C CA . ARG A 1 185 ? 7.233 -8.007 -13.755 1.00 69.56 185 ARG A CA 1
ATOM 1516 C C . ARG A 1 185 ? 6.255 -7.056 -13.092 1.00 69.56 185 ARG A C 1
ATOM 1518 O O . ARG A 1 185 ? 5.887 -7.290 -11.954 1.00 69.56 185 ARG A O 1
ATOM 1525 N N . ARG A 1 186 ? 5.787 -6.023 -13.794 1.00 70.56 186 ARG A N 1
ATOM 1526 C CA . ARG A 1 186 ? 4.766 -5.121 -13.239 1.00 70.56 186 ARG A CA 1
ATOM 1527 C C . ARG A 1 186 ? 3.516 -5.905 -12.858 1.00 70.56 186 ARG A C 1
ATOM 1529 O O . ARG A 1 186 ? 3.014 -6.695 -13.661 1.00 70.56 186 ARG A O 1
ATOM 1536 N N . LEU A 1 187 ? 3.023 -5.663 -11.651 1.00 75.62 187 LEU A N 1
ATOM 1537 C CA . LEU A 1 187 ? 1.817 -6.292 -11.148 1.00 75.62 187 LEU A CA 1
ATOM 1538 C C . LEU A 1 187 ? 0.683 -5.270 -11.201 1.00 75.62 187 LEU A C 1
ATOM 1540 O O . LEU A 1 187 ? 0.511 -4.461 -10.304 1.00 75.62 187 LEU A O 1
ATOM 1544 N N . ALA A 1 188 ? -0.042 -5.269 -12.317 1.00 77.25 188 ALA A N 1
ATOM 1545 C CA . ALA A 1 188 ? -1.193 -4.389 -12.522 1.00 77.25 188 ALA A CA 1
ATOM 1546 C C . ALA A 1 188 ? -2.517 -5.087 -12.182 1.00 77.25 188 ALA A C 1
ATOM 1548 O O . ALA A 1 188 ? -3.515 -4.426 -11.919 1.00 77.25 188 ALA A O 1
ATOM 1549 N N . GLU A 1 189 ? -2.539 -6.417 -12.171 1.00 85.69 189 GLU A N 1
ATOM 1550 C CA . GLU A 1 189 ? -3.739 -7.219 -11.930 1.00 85.69 189 GLU A CA 1
ATOM 1551 C C . GLU A 1 189 ? -4.035 -7.343 -10.432 1.00 85.69 189 GLU A C 1
ATOM 1553 O O . GLU A 1 189 ? -3.127 -7.265 -9.603 1.00 85.69 189 GLU A O 1
ATOM 1558 N N . ALA A 1 190 ? -5.306 -7.533 -10.079 1.00 85.56 190 ALA A N 1
ATOM 1559 C CA . ALA A 1 190 ? -5.689 -7.796 -8.696 1.00 85.56 190 ALA A CA 1
ATOM 1560 C C . ALA A 1 190 ? -5.130 -9.151 -8.236 1.00 85.56 190 ALA A C 1
ATOM 1562 O O . ALA A 1 190 ? -5.235 -10.156 -8.947 1.00 85.56 190 ALA A O 1
ATOM 1563 N N . ILE A 1 191 ? -4.544 -9.173 -7.039 1.00 88.56 191 ILE A N 1
ATOM 1564 C CA . ILE A 1 191 ? -4.033 -10.403 -6.433 1.00 88.56 191 ILE A CA 1
ATOM 1565 C C . ILE A 1 191 ? -5.167 -11.105 -5.691 1.00 88.56 191 ILE A C 1
ATOM 1567 O O . ILE A 1 191 ? -5.945 -10.471 -4.974 1.00 88.56 191 ILE A O 1
ATOM 1571 N N . LYS A 1 192 ? -5.228 -12.421 -5.859 1.00 90.56 192 LYS A N 1
ATOM 1572 C CA . LYS A 1 192 ? -6.200 -13.335 -5.270 1.00 90.56 192 LYS A CA 1
ATOM 1573 C C . LYS A 1 192 ? -5.492 -14.386 -4.429 1.00 90.56 192 LYS A C 1
ATOM 1575 O O . LYS A 1 192 ? -4.319 -14.674 -4.666 1.00 90.56 192 LYS A O 1
ATOM 1580 N N . ILE A 1 193 ? -6.205 -14.949 -3.463 1.00 88.94 193 ILE A N 1
ATOM 1581 C CA . ILE A 1 193 ? -5.721 -16.047 -2.623 1.00 88.94 193 ILE A CA 1
ATOM 1582 C C . ILE A 1 193 ? -6.419 -17.341 -3.043 1.00 88.94 193 ILE A C 1
ATOM 1584 O O . ILE A 1 193 ? -7.624 -17.356 -3.299 1.00 88.94 193 ILE A O 1
ATOM 1588 N N . ASP A 1 194 ? -5.661 -18.431 -3.131 1.00 88.81 194 ASP A N 1
ATOM 1589 C CA . ASP A 1 194 ? -6.179 -19.778 -3.390 1.00 88.81 194 ASP A CA 1
ATOM 1590 C C . ASP A 1 194 ? -6.706 -20.432 -2.096 1.00 88.81 194 ASP A C 1
ATOM 1592 O O . ASP A 1 194 ? -6.242 -21.485 -1.671 1.00 88.81 194 ASP A O 1
ATOM 1596 N N . ALA A 1 195 ? -7.616 -19.731 -1.414 1.00 85.81 195 ALA A N 1
ATOM 1597 C CA . ALA A 1 195 ? -8.339 -20.171 -0.220 1.00 85.81 195 ALA A CA 1
ATOM 1598 C C . ALA A 1 195 ? -9.658 -19.399 -0.100 1.00 85.81 195 ALA A C 1
ATOM 1600 O O . ALA A 1 195 ? -9.863 -18.383 -0.778 1.00 85.81 195 ALA A O 1
ATOM 1601 N N . GLU A 1 196 ? -10.556 -19.873 0.759 1.00 85.75 196 GLU A N 1
ATOM 1602 C CA . GLU A 1 196 ? -11.790 -19.155 1.049 1.00 85.75 196 GLU A CA 1
ATOM 1603 C C . GLU A 1 196 ? -11.502 -17.931 1.946 1.00 85.75 196 GLU A C 1
ATOM 1605 O O . GLU A 1 196 ? -10.745 -18.044 2.915 1.00 85.75 196 GLU A O 1
ATOM 1610 N N . PRO A 1 197 ? -12.066 -16.741 1.651 1.00 83.12 197 PRO A N 1
ATOM 1611 C CA . PRO A 1 197 ? -11.808 -15.525 2.429 1.00 83.12 197 PRO A CA 1
ATOM 1612 C C . PRO A 1 197 ? -12.060 -15.698 3.927 1.00 83.12 197 PRO A C 1
ATOM 1614 O O . PRO A 1 197 ? -11.289 -15.202 4.746 1.00 83.12 197 PRO A O 1
ATOM 1617 N N . ASP A 1 198 ? -13.109 -16.437 4.284 1.00 83.81 198 ASP A N 1
ATOM 1618 C CA . ASP A 1 198 ? -13.521 -16.621 5.673 1.00 83.81 198 ASP A CA 1
ATOM 1619 C C . ASP A 1 198 ? -12.548 -17.531 6.439 1.00 83.81 198 ASP A C 1
ATOM 1621 O O . ASP A 1 1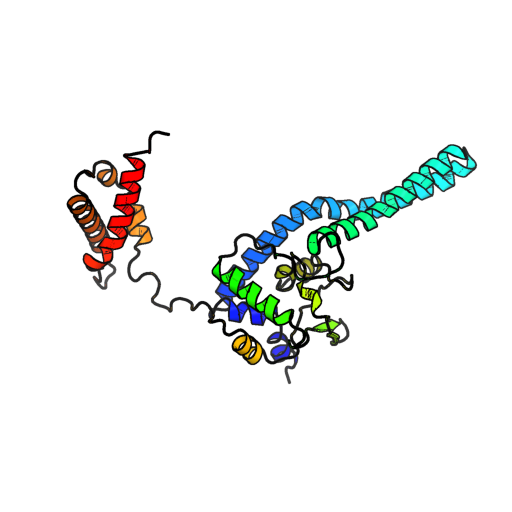98 ? -12.284 -17.300 7.620 1.00 83.81 198 ASP A O 1
ATOM 1625 N N . GLU A 1 199 ? -11.926 -18.504 5.763 1.00 85.06 199 GLU A N 1
ATOM 1626 C CA . GLU A 1 199 ? -10.843 -19.314 6.334 1.00 85.06 199 GLU A CA 1
ATOM 1627 C C . GLU A 1 199 ? -9.607 -18.459 6.625 1.00 85.06 199 GLU A C 1
ATOM 1629 O O . GLU A 1 199 ? -9.004 -18.586 7.692 1.00 85.06 199 GLU A O 1
ATOM 1634 N N . VAL A 1 200 ? -9.259 -17.548 5.709 1.00 84.75 200 VAL A N 1
ATOM 1635 C CA . VAL A 1 200 ? -8.133 -16.619 5.882 1.00 84.75 200 VAL A CA 1
ATOM 1636 C C . VAL A 1 200 ? -8.393 -15.670 7.054 1.00 84.75 200 VAL A C 1
ATOM 1638 O O . VAL A 1 200 ? -7.539 -15.523 7.927 1.00 84.75 200 VAL A O 1
ATOM 1641 N N . ILE A 1 201 ? -9.583 -15.067 7.121 1.00 83.94 201 ILE A N 1
ATOM 1642 C CA . ILE A 1 201 ? -9.971 -14.157 8.211 1.00 83.94 201 ILE A CA 1
ATOM 1643 C C . ILE A 1 201 ? -9.963 -14.894 9.557 1.00 83.94 201 ILE A C 1
ATOM 1645 O O . ILE A 1 201 ? -9.427 -14.384 10.545 1.00 83.94 201 ILE A O 1
ATOM 1649 N N . LYS A 1 202 ? -10.483 -16.126 9.596 1.00 85.44 202 LYS A N 1
ATOM 1650 C CA . LYS A 1 202 ? -10.471 -16.967 10.798 1.00 85.44 202 LYS A CA 1
ATOM 1651 C C . LYS A 1 202 ? -9.050 -17.324 11.235 1.00 85.44 202 LYS A C 1
ATOM 1653 O O . LYS A 1 202 ? -8.748 -17.247 12.424 1.00 85.44 202 LYS A O 1
ATOM 1658 N N . ALA A 1 203 ? -8.168 -17.671 10.297 1.00 83.75 203 ALA A N 1
ATOM 1659 C CA . ALA A 1 203 ? -6.771 -17.998 10.582 1.00 83.75 203 ALA A CA 1
ATOM 1660 C C . ALA A 1 203 ? -5.969 -16.793 11.102 1.00 83.75 203 ALA A C 1
ATOM 1662 O O . ALA A 1 203 ? -5.040 -16.960 11.893 1.00 83.75 203 ALA A O 1
ATOM 1663 N N . LEU A 1 204 ? -6.339 -15.581 10.685 1.00 83.50 204 LEU A N 1
ATOM 1664 C CA . LEU A 1 204 ? -5.729 -14.341 11.159 1.00 83.50 204 LEU A CA 1
ATOM 1665 C C . LEU A 1 204 ? -6.113 -13.997 12.603 1.00 83.50 204 LEU A C 1
ATOM 1667 O O . LEU A 1 204 ? -5.363 -13.282 13.268 1.00 83.50 204 LEU A O 1
ATOM 1671 N N . ASN A 1 205 ? -7.246 -14.513 13.094 1.00 83.25 205 ASN A N 1
ATOM 1672 C CA . ASN A 1 205 ? -7.789 -14.225 14.425 1.00 83.25 205 ASN A CA 1
ATOM 1673 C C . ASN A 1 205 ? -7.875 -12.711 14.720 1.00 83.25 205 ASN A C 1
ATOM 1675 O O . ASN A 1 205 ? -7.620 -12.251 15.835 1.00 83.25 205 ASN A O 1
ATOM 1679 N N . ILE A 1 206 ? -8.197 -11.920 13.693 1.00 78.38 206 ILE A N 1
ATOM 1680 C CA . ILE A 1 206 ? -8.391 -10.474 13.801 1.00 78.38 206 ILE A CA 1
ATOM 1681 C C . ILE A 1 206 ? -9.885 -10.213 13.919 1.00 78.38 206 ILE A C 1
ATOM 1683 O O . ILE A 1 206 ? -10.669 -10.684 13.097 1.00 78.38 206 ILE A O 1
ATOM 1687 N N . LYS A 1 207 ? -10.280 -9.438 14.930 1.00 74.81 207 LYS A N 1
ATOM 1688 C CA . LYS A 1 207 ? -11.640 -8.909 15.002 1.00 74.81 207 LYS A CA 1
ATOM 1689 C C . LYS A 1 207 ? -11.700 -7.625 14.167 1.00 74.81 207 LYS A C 1
ATOM 1691 O O . LYS A 1 207 ? -10.904 -6.719 14.440 1.00 74.81 207 LYS A O 1
ATOM 1696 N N . PRO A 1 208 ? -12.587 -7.538 13.162 1.00 72.12 208 PRO A N 1
ATOM 1697 C CA . PRO A 1 208 ? -12.771 -6.296 12.426 1.00 72.12 208 PRO A CA 1
ATOM 1698 C C . PRO A 1 208 ? -13.198 -5.184 13.376 1.00 72.12 208 PRO A C 1
ATOM 1700 O O . PRO A 1 208 ? -13.857 -5.446 14.389 1.00 72.12 208 PRO A O 1
ATOM 1703 N N . THR A 1 209 ? -12.794 -3.946 13.076 1.00 68.25 209 THR A N 1
ATOM 1704 C CA . THR A 1 209 ? -13.332 -2.804 13.817 1.00 68.25 209 THR A CA 1
ATOM 1705 C C . THR A 1 209 ? -14.824 -2.793 13.548 1.00 68.25 209 THR A C 1
ATOM 1707 O O . THR A 1 209 ? -15.249 -2.795 12.396 1.00 68.25 209 THR A O 1
ATOM 1710 N N . ARG A 1 210 ? -15.639 -2.861 14.597 1.00 57.28 210 ARG A N 1
ATOM 1711 C CA . ARG A 1 210 ? -17.076 -2.697 14.417 1.00 57.28 210 ARG A CA 1
ATOM 1712 C C . ARG A 1 210 ? -17.335 -1.221 14.254 1.00 57.28 210 ARG A C 1
ATOM 1714 O O . ARG A 1 210 ? -16.949 -0.454 15.140 1.00 57.28 210 ARG A O 1
ATOM 1721 N N . ARG A 1 211 ? -18.062 -0.842 13.202 1.00 49.53 211 ARG A N 1
ATOM 1722 C CA . ARG A 1 211 ? -18.803 0.412 13.231 1.00 49.53 211 ARG A CA 1
ATOM 1723 C C . ARG A 1 211 ? -19.576 0.403 14.536 1.00 49.53 211 ARG A C 1
ATOM 1725 O O . ARG A 1 211 ? -20.379 -0.496 14.798 1.00 49.53 211 ARG A O 1
ATOM 1732 N N . ALA A 1 212 ? -19.260 1.352 15.399 1.00 44.31 212 ALA A N 1
ATOM 1733 C CA . ALA A 1 212 ? -20.020 1.541 16.606 1.00 44.31 212 ALA A CA 1
ATOM 1734 C C . ALA A 1 212 ? -21.469 1.757 16.132 1.00 44.31 212 ALA A C 1
ATOM 1736 O O . ALA A 1 212 ? -21.719 2.658 15.330 1.00 44.31 212 ALA A O 1
ATOM 1737 N N . GLY A 1 213 ? -22.362 0.815 16.468 1.00 39.72 213 GLY A N 1
ATOM 1738 C CA . GLY A 1 213 ? -23.609 0.578 15.729 1.00 39.72 213 GLY A CA 1
ATOM 1739 C C . GLY A 1 213 ? -24.485 1.828 15.593 1.00 39.72 213 GLY A C 1
ATOM 1740 O O . GLY A 1 213 ? -24.218 2.827 16.263 1.00 39.72 213 GLY A O 1
ATOM 1741 N N . PRO A 1 214 ? -25.544 1.808 14.762 1.00 34.56 214 PRO A N 1
ATOM 1742 C CA . PRO A 1 214 ? -26.461 2.941 14.618 1.00 34.56 214 PRO A CA 1
ATOM 1743 C C . PRO A 1 214 ? -27.029 3.305 16.001 1.00 34.56 214 PRO A C 1
ATOM 1745 O O . PRO A 1 214 ? -27.884 2.611 16.537 1.00 34.56 214 PRO A O 1
ATOM 1748 N N . GLY A 1 215 ? -26.456 4.341 16.623 1.00 42.81 215 GLY A N 1
ATOM 1749 C CA . 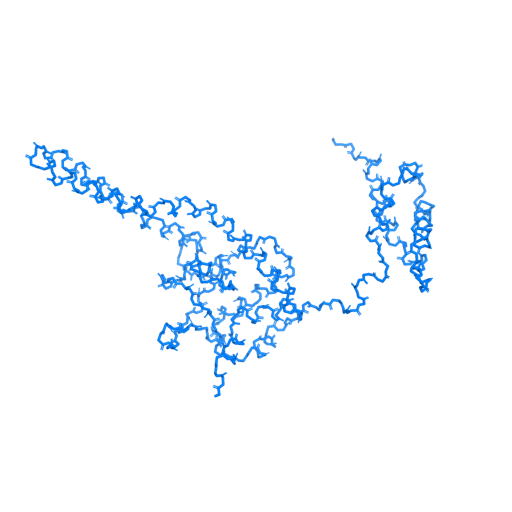GLY A 1 215 ? -26.573 4.600 18.065 1.00 42.81 215 GLY A CA 1
ATOM 1750 C C . GLY A 1 215 ? -25.267 4.998 18.768 1.00 42.81 215 GLY A C 1
ATOM 1751 O O . GLY A 1 215 ? -25.317 5.429 19.914 1.00 42.81 215 GLY A O 1
ATOM 1752 N N . THR A 1 216 ? -24.118 4.919 18.087 1.00 39.72 216 THR A N 1
ATOM 1753 C CA . THR A 1 216 ? -22.826 5.411 18.593 1.00 39.72 216 THR A CA 1
ATOM 1754 C C . THR A 1 216 ? -22.287 6.577 17.759 1.00 39.72 216 THR A C 1
ATOM 1756 O O . THR A 1 216 ? -21.086 6.779 17.628 1.00 39.72 216 THR A O 1
ATOM 1759 N N . LYS A 1 217 ? -23.181 7.462 17.302 1.00 42.44 217 LYS A N 1
ATOM 1760 C CA . LYS A 1 217 ? -22.906 8.860 17.655 1.00 42.44 217 LYS A CA 1
ATOM 1761 C C . LYS A 1 217 ? -22.817 8.841 19.172 1.00 42.44 217 LYS A C 1
ATOM 1763 O O . LYS A 1 217 ? -23.694 8.227 19.782 1.00 42.44 217 LYS A O 1
ATOM 1768 N N . ALA A 1 218 ? -21.760 9.386 19.775 1.00 51.34 218 ALA A N 1
ATOM 1769 C CA . ALA A 1 218 ? -21.753 9.527 21.226 1.00 51.34 218 ALA A CA 1
ATOM 1770 C C . ALA A 1 218 ? -23.149 10.027 21.623 1.00 51.34 218 ALA A C 1
ATOM 1772 O O . ALA A 1 218 ? -23.623 10.989 21.017 1.00 51.34 218 ALA A O 1
ATOM 1773 N N . LYS A 1 219 ? -23.854 9.290 22.505 1.00 57.22 219 LYS A N 1
ATOM 1774 C CA . LYS A 1 219 ? -25.278 9.530 22.837 1.00 57.22 219 LYS A CA 1
ATOM 1775 C C . LYS A 1 219 ? -25.556 11.019 23.069 1.00 57.22 219 LYS A C 1
ATOM 1777 O O . LYS A 1 219 ? -26.662 11.498 22.853 1.00 57.22 219 LYS A O 1
ATOM 1782 N N . TYR A 1 220 ? -24.508 11.712 23.492 1.00 60.78 220 TYR A N 1
ATOM 1783 C CA . TYR A 1 220 ? -24.423 13.137 23.642 1.00 60.78 220 TYR A CA 1
ATOM 1784 C C . TYR A 1 220 ? -23.255 13.687 22.803 1.00 60.78 220 TYR A C 1
ATOM 1786 O O . TYR A 1 220 ? -22.185 13.065 22.780 1.00 60.78 220 TYR A O 1
ATOM 1794 N N . PRO A 1 221 ? -23.415 14.848 22.147 1.00 73.75 221 PRO A N 1
ATOM 1795 C CA . PRO A 1 221 ? -22.348 15.533 21.411 1.00 73.75 221 PRO A CA 1
ATOM 1796 C C . PRO A 1 221 ? -21.279 16.131 22.352 1.00 73.75 221 PRO A C 1
ATOM 1798 O O . PRO A 1 221 ? -21.135 17.339 22.499 1.00 73.75 221 PRO A O 1
ATOM 1801 N N . TYR A 1 222 ? -20.505 15.270 23.023 1.00 74.94 222 TYR A N 1
ATOM 1802 C CA . TYR A 1 222 ? -19.467 15.674 23.984 1.00 74.94 222 TYR A CA 1
ATOM 1803 C C . TYR A 1 222 ? -18.345 16.510 23.366 1.00 74.94 222 TYR A C 1
ATOM 1805 O O . TYR A 1 222 ? -17.759 17.336 24.060 1.00 74.94 222 TYR A O 1
ATOM 1813 N N . VAL A 1 223 ? -18.034 16.286 22.086 1.00 74.19 223 VAL A N 1
ATOM 1814 C CA . VAL A 1 223 ? -17.012 17.059 21.367 1.00 74.19 223 VAL A CA 1
ATOM 1815 C C . VAL A 1 223 ? -17.494 18.490 21.152 1.00 74.19 223 VAL A C 1
ATOM 1817 O O . VAL A 1 223 ? -16.764 19.416 21.488 1.00 74.19 223 VAL A O 1
ATOM 1820 N N . ASP A 1 224 ? -18.733 18.672 20.698 1.00 78.69 224 ASP A N 1
ATOM 1821 C CA . ASP A 1 224 ? -19.311 20.000 20.464 1.00 78.69 224 ASP A CA 1
ATOM 1822 C C . ASP A 1 224 ? -19.491 20.769 21.780 1.00 78.69 224 ASP A C 1
ATOM 1824 O O . ASP A 1 224 ? -19.136 21.942 21.859 1.00 78.69 224 ASP A O 1
ATOM 1828 N N . ALA A 1 225 ? -19.932 20.089 22.846 1.00 81.44 225 ALA A N 1
ATOM 1829 C CA . ALA A 1 225 ? -20.033 20.668 24.188 1.00 81.44 225 ALA A CA 1
ATOM 1830 C C . ALA A 1 225 ? -18.670 21.134 24.726 1.00 81.44 225 ALA A C 1
ATOM 1832 O O . ALA A 1 225 ? -18.555 22.203 25.326 1.00 81.44 225 ALA A O 1
ATOM 1833 N N . ALA A 1 226 ? -17.625 20.326 24.516 1.00 81.12 226 ALA A N 1
ATOM 1834 C CA . ALA A 1 226 ? -16.275 20.676 24.930 1.00 81.12 226 ALA A CA 1
ATOM 1835 C C . ALA A 1 226 ? -15.735 21.854 24.112 1.00 81.12 226 ALA A C 1
ATOM 1837 O O . ALA A 1 226 ? -15.183 22.778 24.703 1.00 81.12 226 ALA A O 1
ATOM 1838 N N . LEU A 1 227 ? -15.907 21.839 22.785 1.00 81.31 227 LEU A N 1
ATOM 1839 C CA . LEU A 1 227 ? -15.493 22.931 21.900 1.00 81.31 227 LEU A CA 1
ATOM 1840 C C . LEU A 1 227 ? -16.185 24.245 22.275 1.00 81.31 227 LEU A C 1
ATOM 1842 O O . LEU A 1 227 ? -15.498 25.243 22.460 1.00 81.31 227 LEU A O 1
ATOM 1846 N N . TRP A 1 228 ? -17.501 24.218 22.503 1.00 85.19 228 TRP A N 1
ATOM 1847 C CA . TRP A 1 228 ? -18.242 25.382 22.986 1.00 85.19 228 TRP A CA 1
ATOM 1848 C C . TRP A 1 228 ? -17.648 25.935 24.286 1.00 85.19 228 TRP A C 1
ATOM 1850 O O . TRP A 1 228 ? -17.362 27.125 24.383 1.00 85.19 228 TRP A O 1
ATOM 1860 N N . LEU A 1 229 ? -17.390 25.068 25.269 1.00 86.00 229 LEU A N 1
ATOM 1861 C CA . LEU A 1 229 ? -16.877 25.512 26.563 1.00 86.00 229 LEU A CA 1
ATOM 1862 C C . LEU A 1 229 ? -15.448 26.068 26.483 1.00 86.00 229 LEU A C 1
ATOM 1864 O O . LEU A 1 229 ? -15.086 26.954 27.250 1.00 86.00 229 LEU A O 1
ATOM 1868 N N . ILE A 1 230 ? -14.632 25.550 25.564 1.00 82.75 230 ILE A N 1
ATOM 1869 C CA . ILE A 1 230 ? -13.271 26.038 25.304 1.00 82.75 230 ILE A CA 1
ATOM 1870 C C . ILE A 1 230 ? -13.286 27.472 24.756 1.00 82.75 230 ILE A C 1
ATOM 1872 O O . ILE A 1 230 ? -12.376 28.248 25.063 1.00 82.75 230 ILE A O 1
ATOM 1876 N N . ASP A 1 231 ? -14.302 27.812 23.966 1.00 81.31 231 ASP A N 1
ATOM 1877 C CA . ASP A 1 231 ? -14.445 29.127 23.344 1.00 81.31 231 ASP A CA 1
ATOM 1878 C C . ASP A 1 231 ? -15.107 30.160 24.281 1.00 81.31 231 ASP A C 1
ATOM 1880 O O . ASP A 1 231 ? -14.998 31.367 24.050 1.00 81.31 231 ASP A O 1
ATOM 1884 N N . GLU A 1 232 ? -15.725 29.715 25.381 1.00 83.38 232 GLU A N 1
ATOM 1885 C CA . GLU A 1 232 ? -16.379 30.578 26.369 1.00 83.38 232 GLU A CA 1
ATOM 1886 C C . GLU A 1 232 ? -15.374 31.396 27.214 1.00 83.38 232 GLU A C 1
ATOM 1888 O O . GLU A 1 232 ? -14.480 30.831 27.859 1.00 83.38 232 GLU A O 1
ATOM 1893 N N . PRO A 1 233 ? -15.541 32.734 27.324 1.00 82.25 233 PRO A N 1
ATOM 1894 C CA . PRO A 1 233 ? -14.671 33.589 28.139 1.00 82.25 233 PRO A CA 1
ATOM 1895 C C . PRO A 1 233 ? -14.609 33.169 29.611 1.00 82.25 233 PRO A C 1
ATOM 1897 O O . PRO A 1 233 ? -13.555 33.252 30.241 1.00 82.25 233 PRO A O 1
ATOM 1900 N N . ARG A 1 234 ? -15.719 32.643 30.142 1.00 84.56 234 ARG A N 1
ATOM 1901 C CA . ARG A 1 234 ? -15.852 32.223 31.545 1.00 84.56 234 ARG A CA 1
ATOM 1902 C C . ARG A 1 234 ? -14.895 31.092 31.923 1.00 84.56 234 ARG A C 1
ATOM 1904 O O . ARG A 1 234 ? -14.481 31.014 33.075 1.00 84.56 234 ARG A O 1
ATOM 1911 N N . LEU A 1 235 ? -14.493 30.247 30.967 1.00 84.94 235 LEU A N 1
ATOM 1912 C CA . LEU A 1 235 ? -13.508 29.193 31.220 1.00 84.94 235 LEU A CA 1
ATOM 1913 C C . LEU A 1 235 ? -12.108 29.769 31.493 1.00 84.94 235 LEU A C 1
ATOM 1915 O O . LEU A 1 235 ? -11.332 29.175 32.240 1.00 84.94 235 LEU A O 1
ATOM 1919 N N . LYS A 1 236 ? -11.785 30.939 30.925 1.00 80.81 236 LYS A N 1
ATOM 1920 C CA . LYS A 1 236 ? -10.498 31.621 31.144 1.00 80.81 236 LYS A CA 1
ATOM 1921 C C . LYS A 1 236 ? -10.408 32.289 32.513 1.00 80.81 236 LYS A C 1
ATOM 1923 O O . LYS A 1 236 ? -9.312 32.402 33.049 1.00 80.81 236 LYS A O 1
ATOM 1928 N N . GLU A 1 237 ? -11.548 32.695 33.060 1.00 83.81 237 GLU A N 1
ATOM 1929 C CA . GLU A 1 237 ? -11.677 33.356 34.364 1.00 83.81 237 GLU A CA 1
ATOM 1930 C C . GLU A 1 237 ? -11.885 32.363 35.520 1.00 83.81 237 GLU A C 1
ATOM 1932 O O . GLU A 1 237 ? -11.934 32.766 36.681 1.00 83.81 237 GLU A O 1
ATOM 1937 N N . LEU A 1 238 ? -12.010 31.066 35.217 1.00 85.81 238 LEU A N 1
ATOM 1938 C CA . LEU A 1 238 ? -12.226 30.028 36.217 1.00 85.81 238 LEU A CA 1
ATOM 1939 C C . LEU A 1 238 ? -11.029 29.924 37.173 1.00 85.81 238 LEU A C 1
ATOM 1941 O O . LEU A 1 238 ? -9.889 29.743 36.742 1.00 85.81 238 LEU A O 1
ATOM 1945 N N . ASP A 1 239 ? -11.303 29.957 38.477 1.00 84.69 239 ASP A N 1
ATOM 1946 C CA . ASP A 1 239 ? -10.296 29.700 39.504 1.00 84.69 239 ASP A CA 1
ATOM 1947 C C . ASP A 1 239 ? -9.871 28.221 39.485 1.00 84.69 239 ASP A C 1
ATOM 1949 O O . ASP A 1 239 ? -10.672 27.312 39.706 1.00 84.69 239 ASP A O 1
ATOM 1953 N N . LEU A 1 240 ? -8.587 27.981 39.208 1.00 85.62 240 LEU A N 1
ATOM 1954 C CA . LEU A 1 240 ? -7.999 26.643 39.095 1.00 85.62 240 LEU A CA 1
ATOM 1955 C C . LEU A 1 240 ? -7.278 26.185 40.373 1.00 85.62 240 LEU A C 1
ATOM 1957 O O . LEU A 1 240 ? -6.709 25.086 40.376 1.00 85.62 240 LEU A O 1
ATOM 1961 N N . THR A 1 241 ? -7.264 27.006 41.432 1.00 84.00 241 THR A N 1
ATOM 1962 C CA . THR A 1 241 ? -6.565 26.704 42.694 1.00 84.00 241 THR A CA 1
ATOM 1963 C C . THR A 1 241 ? -7.166 25.496 43.411 1.00 84.00 241 THR A C 1
ATOM 1965 O O . THR A 1 241 ? -6.425 24.660 43.930 1.00 84.00 241 THR A O 1
ATOM 1968 N N . ASN A 1 242 ? -8.493 25.352 43.375 1.00 87.50 242 ASN A N 1
ATOM 1969 C CA . ASN A 1 242 ? -9.204 24.201 43.914 1.00 87.50 242 ASN A CA 1
ATOM 1970 C C . ASN A 1 242 ? -9.693 23.283 42.784 1.00 87.50 242 ASN A C 1
ATOM 1972 O O . ASN A 1 242 ? -10.673 23.574 42.099 1.00 87.50 242 ASN A O 1
ATOM 1976 N N . ARG A 1 243 ? -9.006 22.146 42.611 1.00 85.25 243 ARG A N 1
ATOM 1977 C CA . ARG A 1 243 ? -9.285 21.161 41.555 1.00 85.25 243 ARG A CA 1
ATOM 1978 C C . ARG A 1 243 ? -10.729 20.660 41.586 1.00 85.25 243 ARG A C 1
ATOM 1980 O O . ARG A 1 243 ? -11.372 20.627 40.541 1.00 85.25 243 ARG A O 1
ATOM 1987 N N . ASP A 1 244 ? -11.230 20.274 42.754 1.00 85.62 244 ASP A N 1
ATOM 1988 C CA . ASP A 1 244 ? -12.538 19.624 42.852 1.00 85.62 244 ASP A CA 1
ATOM 1989 C C . ASP A 1 244 ? -13.668 20.627 42.590 1.00 85.62 244 ASP A C 1
ATOM 1991 O O . ASP A 1 244 ? -14.581 20.336 41.818 1.00 85.62 244 ASP A O 1
ATOM 1995 N N . ALA A 1 245 ? -13.536 21.852 43.112 1.00 85.81 245 ALA A N 1
ATOM 1996 C CA . ALA A 1 245 ? -14.473 22.942 42.835 1.00 85.81 245 ALA A CA 1
ATOM 1997 C C . ALA A 1 245 ? -14.461 23.368 41.353 1.00 85.81 245 ALA A C 1
ATOM 1999 O O . ALA A 1 245 ? -15.514 23.635 40.767 1.00 85.81 245 ALA A O 1
ATOM 2000 N N . ALA A 1 246 ? -13.286 23.392 40.712 1.00 86.38 246 ALA A N 1
ATOM 2001 C CA . ALA A 1 246 ? -13.159 23.710 39.292 1.00 86.38 246 ALA A CA 1
ATOM 2002 C C . ALA A 1 246 ? -13.797 22.629 38.404 1.00 86.38 246 ALA A C 1
ATOM 2004 O O . ALA A 1 246 ? -14.548 22.949 37.482 1.00 86.38 246 ALA A O 1
ATOM 2005 N N . ILE A 1 247 ? -13.556 21.346 38.700 1.00 87.19 247 ILE A N 1
ATOM 2006 C CA . ILE A 1 247 ? -14.169 20.223 37.975 1.00 87.19 247 ILE A CA 1
ATOM 2007 C C . ILE A 1 247 ? -15.688 20.230 38.153 1.00 87.19 247 ILE A C 1
ATOM 2009 O O . ILE A 1 247 ? -16.409 20.021 37.177 1.00 87.19 247 ILE A O 1
ATOM 2013 N N . GLU A 1 248 ? -16.193 20.493 39.359 1.00 88.94 248 GLU A N 1
ATOM 2014 C CA . GLU A 1 248 ? -17.632 20.602 39.618 1.00 88.94 248 GLU A CA 1
ATOM 2015 C C . GLU A 1 248 ? -18.263 21.746 38.811 1.00 88.94 248 GLU A C 1
ATOM 2017 O O . GLU A 1 248 ? -19.293 21.557 38.160 1.00 88.94 248 GLU A O 1
ATOM 2022 N N . THR A 1 249 ? -17.592 22.899 38.756 1.00 88.75 249 THR A N 1
ATOM 2023 C CA . THR A 1 249 ? -18.037 24.067 37.983 1.00 88.75 249 THR A CA 1
ATOM 2024 C C . THR A 1 249 ? -18.066 23.781 36.477 1.00 88.75 249 THR A C 1
ATOM 2026 O O . THR A 1 249 ? -19.075 24.033 35.820 1.00 88.75 249 THR A O 1
ATOM 2029 N N . ILE A 1 250 ? -17.012 23.168 35.928 1.00 88.94 250 ILE A N 1
ATOM 2030 C CA . ILE A 1 250 ? -16.951 22.754 34.515 1.00 88.94 250 ILE A CA 1
ATOM 2031 C C . ILE A 1 250 ? -18.032 21.706 34.208 1.00 88.94 250 ILE A C 1
ATOM 2033 O O . ILE A 1 250 ? -18.698 21.773 33.175 1.00 88.94 250 ILE A O 1
ATOM 2037 N N . THR A 1 251 ? -18.243 20.750 35.116 1.00 89.62 251 THR A N 1
ATOM 2038 C CA . THR A 1 251 ? -19.291 19.725 34.989 1.00 89.62 251 THR A CA 1
ATOM 2039 C C . THR A 1 251 ? -20.678 20.367 34.939 1.00 89.62 251 THR A C 1
ATOM 2041 O O . THR A 1 251 ? -21.516 19.960 34.131 1.00 89.62 251 THR A O 1
ATOM 2044 N N . LYS A 1 252 ? -20.916 21.400 35.758 1.00 89.94 252 LYS A N 1
ATOM 2045 C CA . LYS A 1 252 ? -22.159 22.174 35.753 1.00 89.94 252 LYS A CA 1
ATOM 2046 C C . LYS A 1 252 ? -22.366 22.905 34.426 1.00 89.94 252 LYS A 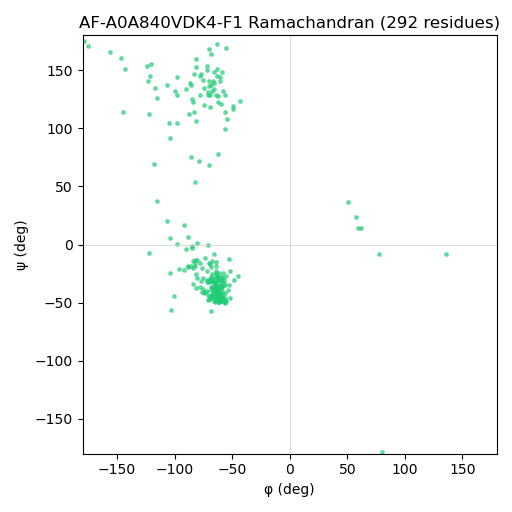C 1
ATOM 2048 O O . LYS A 1 252 ? -23.446 22.788 33.859 1.00 89.94 252 LYS A O 1
ATOM 2053 N N . TRP A 1 253 ? -21.346 23.573 33.889 1.00 90.44 253 TRP A N 1
ATOM 2054 C CA . TRP A 1 253 ? -21.445 24.264 32.596 1.00 90.44 253 TRP A CA 1
ATOM 2055 C C . TRP A 1 253 ? -21.706 23.314 31.426 1.00 90.44 253 TRP A C 1
ATOM 2057 O O . TRP A 1 253 ? -22.536 23.604 30.568 1.00 90.44 253 TRP A O 1
ATOM 2067 N N . LEU A 1 254 ? -21.066 22.141 31.418 1.00 87.25 254 LEU A N 1
ATOM 2068 C CA . LEU A 1 254 ? -21.373 21.102 30.433 1.00 87.25 254 LEU A CA 1
ATOM 2069 C C . LEU A 1 254 ? -22.828 20.629 30.561 1.00 87.25 254 LEU A C 1
ATOM 2071 O O . LEU A 1 254 ? -23.512 20.470 29.554 1.00 87.25 254 LEU A O 1
ATOM 2075 N N . SER A 1 255 ? -23.318 20.433 31.788 1.00 87.25 255 SER A N 1
ATOM 2076 C CA . SER A 1 255 ? -24.714 20.061 32.046 1.00 87.25 255 SER A CA 1
ATOM 2077 C C . SER A 1 255 ? -25.694 21.133 31.553 1.00 87.25 255 SER A C 1
ATOM 2079 O O . SER A 1 255 ? -26.678 20.812 30.892 1.00 87.25 255 SER A O 1
ATOM 2081 N N . GLU A 1 256 ? -25.414 22.414 31.810 1.00 88.06 256 GLU A N 1
ATOM 2082 C CA . GLU A 1 256 ? -26.203 23.549 31.308 1.00 88.06 256 GLU A CA 1
ATOM 2083 C C . GLU A 1 256 ? -26.262 23.561 29.776 1.00 88.06 256 GLU A C 1
ATOM 2085 O O . GLU A 1 256 ? -27.350 23.660 29.209 1.00 88.06 256 GLU A O 1
ATOM 2090 N N . TRP A 1 257 ? -25.125 23.369 29.103 1.00 87.06 257 TRP A N 1
ATOM 2091 C CA . TRP A 1 257 ? -25.081 23.292 27.644 1.00 87.06 257 TRP A CA 1
ATOM 2092 C C . TRP A 1 257 ? -25.933 22.142 27.101 1.00 87.06 257 TRP A C 1
ATOM 2094 O O . TRP A 1 257 ? -26.725 22.352 26.181 1.00 87.06 257 TRP A O 1
ATOM 2104 N N . PHE A 1 258 ? -25.837 20.947 27.697 1.00 84.44 258 PHE A N 1
ATOM 2105 C CA . PHE A 1 258 ? -26.648 19.804 27.273 1.00 84.44 258 PHE A CA 1
ATOM 2106 C C . PHE A 1 258 ? -28.141 19.989 27.555 1.00 84.44 258 PHE A C 1
ATOM 2108 O O . PHE A 1 258 ? -28.951 19.470 26.796 1.00 84.44 258 PHE A O 1
ATOM 2115 N N . ASN A 1 259 ? -28.518 20.728 28.602 1.00 83.19 259 ASN A N 1
ATOM 2116 C CA . ASN A 1 259 ? -29.916 21.087 28.847 1.00 83.19 259 ASN A CA 1
ATOM 2117 C C . ASN A 1 259 ? -30.448 22.067 27.790 1.00 83.19 259 ASN A C 1
ATOM 2119 O O . ASN A 1 259 ? -31.589 21.937 27.359 1.00 83.19 259 ASN A O 1
ATOM 2123 N N . LEU A 1 260 ? -29.627 23.030 27.356 1.00 81.06 260 LEU A N 1
ATOM 2124 C CA . LEU A 1 260 ? -29.999 24.014 26.331 1.00 81.06 260 LEU A CA 1
ATOM 2125 C C . LEU A 1 260 ? -30.082 23.413 24.921 1.00 81.06 260 LEU A C 1
ATOM 2127 O O . LEU A 1 260 ? -30.882 23.871 24.111 1.00 81.06 260 LEU A O 1
ATOM 2131 N N . HIS A 1 261 ? -29.276 22.388 24.641 1.00 75.94 261 HIS A N 1
ATOM 2132 C CA . HIS A 1 261 ? -29.196 21.717 23.339 1.00 75.94 261 HIS A CA 1
ATOM 2133 C C . HIS A 1 261 ? -29.861 20.332 23.353 1.00 75.94 261 HIS A C 1
ATOM 2135 O O . HIS A 1 261 ? -29.547 19.481 22.522 1.00 75.94 261 HIS A O 1
ATOM 2141 N N . ALA A 1 262 ? -30.753 20.079 24.315 1.00 73.44 262 ALA A N 1
ATOM 2142 C CA . ALA A 1 262 ? -31.488 18.826 24.384 1.00 73.44 262 ALA A CA 1
ATOM 2143 C C . ALA A 1 262 ? -32.500 18.735 23.231 1.00 73.44 262 ALA A C 1
ATOM 2145 O O . ALA A 1 262 ? -33.326 19.627 23.038 1.00 73.44 262 ALA A O 1
ATOM 2146 N N . ASP A 1 263 ? -32.472 17.622 22.495 1.00 63.00 263 ASP A N 1
ATOM 2147 C CA . ASP A 1 263 ? -33.483 17.310 21.482 1.00 63.00 263 ASP A CA 1
ATOM 2148 C C . ASP A 1 263 ? -34.877 17.139 22.118 1.00 63.00 263 ASP A C 1
ATOM 2150 O O . ASP A 1 263 ? -35.017 17.008 23.334 1.00 63.00 263 ASP A O 1
ATOM 2154 N N . ALA A 1 264 ? -35.922 17.004 21.292 1.00 54.41 264 ALA A N 1
ATOM 2155 C CA . ALA A 1 264 ? -37.318 16.795 21.715 1.00 54.41 264 ALA A CA 1
ATOM 2156 C C . ALA A 1 264 ? -37.552 15.615 22.695 1.00 54.41 264 ALA A C 1
ATOM 2158 O O . ALA A 1 264 ? -38.627 15.498 23.276 1.00 54.41 264 ALA A O 1
ATOM 2159 N N . SER A 1 265 ? -36.557 14.741 22.889 1.00 57.47 265 SER A N 1
ATOM 2160 C CA . SER A 1 265 ? -36.569 13.657 23.879 1.00 57.47 265 SER A CA 1
ATOM 2161 C C . SER A 1 265 ? -36.182 14.083 25.306 1.00 57.47 265 SER A C 1
ATOM 2163 O O . SER A 1 265 ? -36.358 13.290 26.230 1.00 57.47 265 SER A O 1
ATOM 2165 N N . GLY A 1 266 ? -35.623 15.286 25.503 1.00 59.88 266 GLY A N 1
ATOM 2166 C CA . GLY A 1 266 ? -35.200 15.809 26.812 1.00 59.88 266 GLY A CA 1
ATOM 2167 C C . GLY A 1 266 ? -34.101 14.993 27.509 1.00 59.88 266 GLY A C 1
ATOM 2168 O O . GLY A 1 266 ? -33.884 15.133 28.711 1.00 59.88 266 GLY A O 1
ATOM 2169 N N . ASN A 1 267 ? -33.429 14.091 26.789 1.00 69.56 267 ASN A N 1
ATOM 2170 C CA . ASN A 1 267 ? -32.440 13.183 27.358 1.00 69.56 267 ASN A CA 1
ATOM 2171 C C . ASN A 1 267 ? -31.081 13.885 27.460 1.00 69.56 267 ASN A C 1
ATOM 2173 O O . ASN A 1 267 ? -30.459 14.179 26.445 1.00 69.56 267 ASN A O 1
ATOM 2177 N N . VAL A 1 268 ? -30.603 14.102 28.685 1.00 77.00 268 VAL A N 1
ATOM 2178 C CA . VAL A 1 268 ? -29.367 14.837 29.013 1.00 77.00 268 VAL A CA 1
ATOM 2179 C C . VAL A 1 268 ? -28.427 13.904 29.794 1.00 77.00 268 VAL A C 1
ATOM 2181 O O . VAL A 1 268 ? -28.910 13.038 30.536 1.00 77.00 268 VAL A O 1
ATOM 2184 N N . PRO A 1 269 ? -27.092 13.982 29.620 1.00 77.94 269 PRO A N 1
ATOM 2185 C CA . PRO A 1 269 ? -26.170 13.127 30.360 1.00 77.94 269 PRO A CA 1
ATOM 2186 C C . PRO A 1 269 ? -26.201 13.455 31.855 1.00 77.94 269 PRO A C 1
ATOM 2188 O O . PRO A 1 269 ? -26.203 14.616 32.253 1.00 77.94 269 PRO A O 1
ATOM 2191 N N . ARG A 1 270 ? -26.175 12.420 32.705 1.00 75.81 270 ARG A N 1
ATOM 2192 C CA . ARG A 1 270 ? -26.016 12.602 34.157 1.00 75.81 270 ARG A CA 1
ATOM 2193 C C . ARG A 1 270 ? -24.654 13.232 34.460 1.00 75.81 270 ARG A C 1
ATOM 2195 O O . ARG A 1 270 ? -23.668 12.881 33.815 1.00 75.81 270 ARG A O 1
ATOM 2202 N N . GLY A 1 271 ? -24.588 14.079 35.488 1.00 71.12 271 GLY A N 1
ATOM 2203 C CA . GLY A 1 271 ? -23.362 14.788 35.885 1.00 71.12 271 GLY A CA 1
ATOM 2204 C C . GLY A 1 271 ? -22.147 13.877 36.097 1.00 71.12 271 GLY A C 1
ATOM 2205 O O . GLY A 1 271 ? -21.040 14.228 35.700 1.00 71.12 271 GLY A O 1
ATOM 2206 N N . ASP A 1 272 ? -22.343 12.661 36.611 1.00 75.19 272 ASP A N 1
ATOM 2207 C CA . ASP A 1 272 ? -21.246 11.700 36.795 1.00 75.19 272 ASP A CA 1
ATOM 2208 C C . ASP A 1 272 ? -20.595 11.248 35.479 1.00 75.19 272 ASP A C 1
ATOM 2210 O O . ASP A 1 272 ? -19.401 10.962 35.452 1.00 75.19 272 ASP A O 1
ATOM 2214 N N . LEU A 1 273 ? -21.348 11.239 34.374 1.00 77.62 273 LEU A N 1
ATOM 2215 C CA . LEU A 1 273 ? -20.828 10.919 33.040 1.00 77.62 273 LEU A CA 1
ATOM 2216 C C . LEU A 1 273 ? -20.054 12.090 32.416 1.00 77.62 273 LEU A C 1
ATOM 2218 O O . LEU A 1 273 ? -19.325 11.891 31.448 1.00 77.62 273 LEU A O 1
ATOM 2222 N N . LEU A 1 274 ? -20.216 13.305 32.949 1.00 82.25 274 LEU A N 1
ATOM 2223 C CA . LEU A 1 274 ? -19.559 14.523 32.469 1.00 82.25 274 LEU A CA 1
ATOM 2224 C C . LEU A 1 274 ? -18.227 14.799 33.177 1.00 82.25 274 LEU A C 1
ATOM 2226 O O . LEU A 1 274 ? -17.361 15.456 32.597 1.00 82.25 274 LEU A O 1
ATOM 2230 N N . LYS A 1 275 ? -18.028 14.244 34.380 1.00 83.00 275 LYS A N 1
ATOM 2231 C CA . LYS A 1 275 ? -16.799 14.401 35.177 1.00 83.00 275 LYS A CA 1
ATOM 2232 C C . LYS A 1 275 ? -15.509 14.073 34.405 1.00 83.00 275 LYS A C 1
ATOM 2234 O O . LYS A 1 275 ? -14.604 14.904 34.436 1.00 83.00 275 LYS A O 1
ATOM 2239 N N . PRO A 1 276 ? -15.400 12.961 33.645 1.00 82.75 276 PRO A N 1
ATOM 2240 C CA . PRO A 1 276 ? -14.167 12.657 32.909 1.00 82.75 276 PRO A CA 1
ATOM 2241 C C . PRO A 1 276 ? -13.835 13.695 31.826 1.00 82.75 276 PRO A C 1
ATOM 2243 O O . PRO A 1 276 ? -12.668 13.960 31.538 1.00 82.75 276 PRO A O 1
ATOM 2246 N N . SER A 1 277 ? -14.858 14.291 31.208 1.00 81.25 277 SER A N 1
ATOM 2247 C CA . SER A 1 277 ? -14.680 15.365 30.226 1.00 81.25 277 SER A CA 1
ATOM 2248 C C . SER A 1 277 ? -14.277 16.670 30.911 1.00 81.25 277 SER A C 1
ATOM 2250 O O . SER A 1 277 ? -13.370 17.351 30.436 1.00 81.25 277 SER A O 1
ATOM 2252 N N . ALA A 1 278 ? -14.885 16.977 32.060 1.00 85.94 278 ALA A N 1
ATOM 2253 C CA . ALA A 1 278 ? -14.534 18.138 32.869 1.00 85.94 278 ALA A CA 1
ATOM 2254 C C . ALA A 1 278 ? -13.077 18.090 33.362 1.00 85.94 278 ALA A C 1
ATOM 2256 O O . ALA A 1 278 ? -12.370 19.092 33.282 1.00 85.94 278 ALA A O 1
ATOM 2257 N N . GLU A 1 279 ? -12.590 16.916 33.774 1.00 85.94 279 GLU A N 1
ATOM 2258 C CA . GLU A 1 279 ? -11.187 16.709 34.154 1.00 85.94 279 GLU A CA 1
ATOM 2259 C C . GLU A 1 279 ? -10.217 17.007 33.005 1.00 85.94 279 GLU A C 1
ATOM 2261 O O . GLU A 1 279 ? -9.219 17.701 33.196 1.00 85.94 279 GLU A O 1
ATOM 2266 N N . LYS A 1 280 ? -10.516 16.537 31.786 1.00 85.12 280 LYS A N 1
ATOM 2267 C CA . LYS A 1 280 ? -9.675 16.810 30.607 1.00 85.12 280 LYS A CA 1
ATOM 2268 C C . LYS A 1 280 ? -9.616 18.301 30.271 1.00 85.12 280 LYS A C 1
ATOM 2270 O O . LYS A 1 280 ? -8.555 18.795 29.886 1.00 85.12 280 LYS A O 1
ATOM 2275 N N . ILE A 1 281 ? -10.735 19.012 30.415 1.00 86.25 281 ILE A N 1
ATOM 2276 C CA . ILE A 1 281 ? -10.811 20.461 30.184 1.00 86.25 281 ILE A CA 1
ATOM 2277 C C . ILE A 1 281 ? -10.032 21.217 31.271 1.00 86.25 281 ILE A C 1
ATOM 2279 O O . ILE A 1 281 ? -9.226 22.081 30.931 1.00 86.25 281 ILE A O 1
ATOM 2283 N N . TYR A 1 282 ? -10.183 20.839 32.546 1.00 88.19 282 TYR A N 1
ATOM 2284 C CA . TYR A 1 282 ? -9.404 21.393 33.660 1.00 88.19 282 TYR A CA 1
ATOM 2285 C C . TYR A 1 282 ? -7.894 21.240 33.432 1.00 88.19 282 TYR A C 1
ATOM 2287 O O . TYR A 1 282 ? -7.151 22.218 33.503 1.00 88.19 282 TYR A O 1
ATOM 2295 N N . GLU A 1 283 ? -7.430 20.032 33.097 1.00 86.62 283 GLU A N 1
ATOM 2296 C CA . GLU A 1 283 ? -6.007 19.763 32.858 1.00 86.62 283 GLU 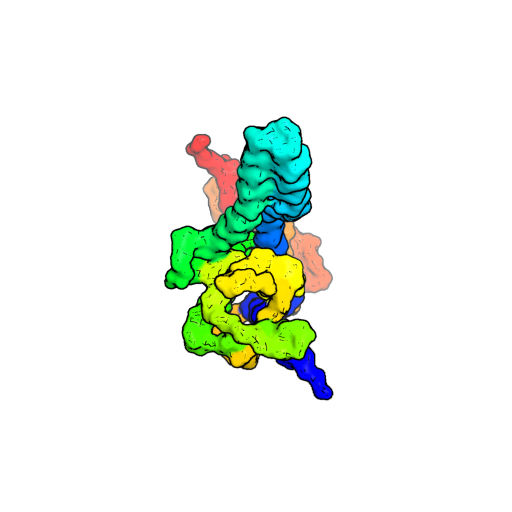A CA 1
ATOM 2297 C C . GLU A 1 283 ? -5.457 20.566 31.675 1.00 86.62 283 GLU A C 1
ATOM 2299 O O . GLU A 1 283 ? -4.325 21.058 31.714 1.00 86.62 283 GLU A O 1
ATOM 2304 N N . ARG A 1 284 ? -6.254 20.741 30.614 1.00 85.69 284 ARG A N 1
ATOM 2305 C CA . ARG A 1 284 ? -5.881 21.610 29.495 1.00 85.69 284 ARG A CA 1
ATOM 2306 C C . ARG A 1 284 ? -5.760 23.065 29.945 1.00 85.69 284 ARG A C 1
ATOM 2308 O O . ARG A 1 284 ? -4.760 23.701 29.625 1.00 85.69 284 ARG A O 1
ATOM 2315 N N . GLN A 1 285 ? -6.739 23.575 30.687 1.00 84.81 285 GLN A N 1
ATOM 2316 C CA . GLN A 1 285 ? -6.752 24.965 31.133 1.00 84.81 285 GLN A CA 1
ATOM 2317 C C . GLN A 1 285 ? -5.592 25.257 32.092 1.00 84.81 285 GLN A C 1
ATOM 2319 O O . GLN A 1 285 ? -4.880 26.242 31.924 1.00 84.81 285 GLN A O 1
ATOM 2324 N N . LYS A 1 286 ? -5.298 24.336 33.015 1.00 86.12 286 LYS A N 1
ATOM 2325 C CA . LYS A 1 286 ? -4.137 24.417 33.908 1.00 86.12 286 LYS A CA 1
ATOM 2326 C C . LYS A 1 286 ? -2.812 24.481 33.147 1.00 86.12 286 LYS A C 1
ATOM 2328 O O . LYS A 1 286 ? -1.938 25.256 33.520 1.00 86.12 286 LYS A O 1
ATOM 2333 N N . LYS A 1 287 ? -2.661 23.716 32.059 1.00 84.69 287 LYS A N 1
ATOM 2334 C CA . LYS A 1 287 ? -1.469 23.782 31.191 1.00 84.69 287 LYS A CA 1
ATOM 2335 C C . LYS A 1 287 ? -1.333 25.119 30.460 1.00 84.69 287 LYS A C 1
ATOM 2337 O O . LYS A 1 287 ? -0.210 25.548 30.221 1.00 84.69 287 LYS A O 1
ATOM 2342 N N . ILE A 1 288 ? -2.448 25.754 30.096 1.00 81.38 288 ILE A N 1
ATOM 2343 C CA . ILE A 1 288 ? -2.457 27.060 29.420 1.00 81.38 288 ILE A CA 1
ATOM 2344 C C . ILE A 1 288 ? -2.114 28.183 30.407 1.00 81.38 288 ILE A C 1
ATOM 2346 O O . ILE A 1 288 ? -1.331 29.065 30.070 1.00 81.38 288 ILE A O 1
ATOM 2350 N N . THR A 1 289 ? -2.659 28.139 31.626 1.00 73.19 289 THR A N 1
ATOM 2351 C CA . THR A 1 289 ? -2.451 29.172 32.658 1.00 73.19 289 THR A CA 1
ATOM 2352 C C . THR A 1 289 ? -1.129 29.006 33.414 1.00 73.19 289 THR A C 1
ATOM 2354 O O . THR A 1 289 ? -0.577 29.974 33.929 1.00 73.19 289 THR A O 1
ATOM 2357 N N . SER A 1 290 ? -0.583 27.791 33.475 1.00 67.44 290 SER A N 1
ATOM 2358 C CA . SER A 1 290 ? 0.750 27.499 34.012 1.00 67.44 290 SER A CA 1
ATOM 2359 C C . SER A 1 290 ? 1.639 26.902 32.919 1.00 67.44 290 SER A C 1
ATOM 2361 O O . SER A 1 290 ? 1.967 25.709 32.984 1.00 67.44 290 SER A O 1
ATOM 2363 N N . PRO A 1 291 ? 2.037 27.690 31.900 1.00 56.50 291 PRO A N 1
ATOM 2364 C CA . PRO A 1 291 ? 3.057 27.232 30.977 1.00 56.50 291 PRO A CA 1
ATOM 2365 C C . PRO A 1 291 ? 4.305 26.958 31.816 1.00 56.50 291 PRO A C 1
ATOM 2367 O O . PRO A 1 291 ? 4.778 27.833 32.542 1.00 56.50 291 PRO A O 1
ATOM 2370 N N . LYS A 1 292 ? 4.800 25.714 31.790 1.00 48.44 292 LYS A N 1
ATOM 2371 C CA . LYS A 1 292 ? 6.100 25.392 32.383 1.00 48.44 292 LYS A CA 1
ATOM 2372 C C . LYS A 1 292 ? 7.091 26.428 31.861 1.00 48.44 292 LYS A C 1
ATOM 2374 O O . LYS A 1 292 ? 7.270 26.512 30.650 1.00 48.44 292 LYS A O 1
ATOM 2379 N N . ALA A 1 293 ? 7.684 27.198 32.771 1.00 46.12 293 ALA A N 1
ATOM 2380 C CA . ALA A 1 293 ? 8.843 28.017 32.471 1.00 46.12 293 ALA A CA 1
ATOM 2381 C C . ALA A 1 293 ? 9.907 27.093 31.863 1.00 46.12 293 ALA A C 1
ATOM 2383 O O . ALA A 1 293 ? 10.430 26.206 32.541 1.00 46.12 293 ALA A O 1
ATOM 2384 N N . GLY A 1 294 ? 10.116 27.252 30.563 1.00 37.38 294 GLY A N 1
ATOM 2385 C CA . GLY A 1 294 ? 11.161 26.646 29.758 1.00 37.38 294 GLY A CA 1
ATOM 2386 C C . GLY A 1 294 ? 11.701 27.733 28.857 1.00 37.38 294 GLY A C 1
ATOM 2387 O O . GLY A 1 294 ? 10.857 28.425 28.245 1.00 37.38 294 GLY A O 1
#

Solvent-accessible surface area (backbone atoms only — not comparable to full-atom values): 16381 Å² total; per-residue (Å²): 131,72,65,68,63,69,57,53,53,24,20,51,40,51,46,48,24,56,47,49,13,68,44,56,67,62,21,45,52,53,52,47,51,24,40,48,46,39,45,52,63,45,42,66,66,39,48,74,55,60,70,36,54,63,52,54,50,48,51,22,53,50,25,44,54,50,13,61,64,27,47,81,76,40,60,68,58,11,52,50,27,40,50,50,16,54,56,43,59,44,48,63,56,49,52,54,50,51,51,48,31,70,32,61,40,95,63,78,90,83,65,70,45,77,63,69,75,34,91,56,53,73,66,54,48,52,53,51,50,51,55,51,56,47,49,52,36,92,88,37,63,54,36,28,30,54,44,101,83,66,49,77,43,76,52,63,53,67,60,61,25,32,16,54,42,66,33,63,50,48,91,46,40,72,55,14,38,72,38,72,35,86,85,72,50,73,41,46,61,70,44,26,44,69,54,59,50,66,59,53,48,59,74,65,71,63,77,38,43,67,66,65,54,101,74,54,61,63,92,55,68,60,65,60,52,48,54,54,49,70,72,36,72,67,61,76,71,53,65,71,89,47,63,69,62,36,32,51,50,44,24,49,52,50,46,52,51,40,64,76,68,40,56,101,79,68,72,59,81,56,63,80,76,36,42,70,59,19,47,54,51,50,56,51,50,50,48,69,77,50,60,75,92,122

pLDDT: mean 79.63, std 12.19, range [34.56, 91.81]

Secondary structure (DSSP, 8-state):
--HHHHHHTTBHHHHHHHHHBSSHHHHHHHHHHHHHHHHHHHHHHHHHHHTHHHHHHHHHHHHHHHHHHHHTT-HHHHHHHHHHHHHHHHHHHHHHHHHHHHHH-SSS--SPPPP--SS--HHHHHHHHHHHHHHTSTTSPPEEEE-TTS-EEEPPGGGG-STTGGGGG-S-HHHHTTS--TT-S---SPPEESS-HHHHHHHHTPPPBPP--TT-S-SS-HHHHHHHHHH-HHHHS---SSHHHHHHHHHHHHHHHHHHT--TT-----HHHHHHHHHHHHHHHHHHHS----

Sequence (294 aa):
MNQNGHDDDRSIRRIALRILNEDEDEAREELNNIIYSVEDSVQLRTAVYSWSFPVFIIFPALFWVLAISSWTLLRTLGNIFFLMSALCALLPLYAVLSWYRFQYGGGRLRGPREAIYINASDESREKLEKLFAFMQRDSAPKAYYRTKKGLPRYLDHNYTYGSLRVLLLSASPSVRALYLPPSRRRLAEAIKIDAEPDEVIKALNIKPTRRAGPGTKAKYPYVDAALWLIDEPRLKELDLTNRDAAIETITKWLSEWFNLHADASGNVPRGDLLKPSAEKIYERQKKITSPKAG

Radius of gyration: 29.18 Å; Cα contacts (8 Å, |Δi|>4): 325; chains: 1; bounding box: 74×56×85 Å

Mean predicted aligned error: 15.53 Å